Protein AF-A0A972DG39-F1 (afdb_monomer)

Solvent-accessible surface area (backbone atoms only — not comparable to full-atom values): 12984 Å² total; per-residue (Å²): 126,45,72,43,80,90,78,71,43,79,43,90,64,87,58,53,42,41,96,88,76,65,48,74,48,101,73,67,78,87,72,88,72,76,72,95,58,82,79,86,72,77,83,76,77,76,57,61,67,56,57,50,50,50,52,52,52,41,52,52,52,37,54,49,38,44,52,50,38,66,74,63,63,74,92,63,67,63,32,57,52,53,34,51,52,44,50,47,51,50,56,49,46,56,54,65,71,36,79,90,53,58,69,43,61,51,50,46,49,50,43,53,52,52,43,51,50,37,49,54,44,32,62,74,65,44,70,92,84,59,100,71,58,57,40,64,38,37,26,46,49,34,17,52,46,36,46,51,48,48,53,50,48,52,52,50,45,68,75,42,68,93,53,40,65,76,38,50,53,37,49,50,55,40,28,61,55,24,34,48,31,30,52,50,30,64,76,65,72,36,67,56,54,61,47,9,50,52,24,29,51,56,23,49,55,50,50,51,51,42,57,72,78,36,44,69,54,46,52,55,52,47,33,71,74,66,76,103

Nearest PDB structures (foldseek):
  5cwm-assembly1_A  TM=4.862E-01  e=8.876E-01  synthetic construct
  6xr2-assembly1_A  TM=4.350E-01  e=7.309E-01  synthetic construct
  8e0n-assembly1_A  TM=4.208E-01  e=1.930E+00  synthetic construct
  5lj5-assembly1_T  TM=3.270E-01  e=5.350E+00  Saccharomyces cerevisiae

Structure (mmCIF, N/CA/C/O backbone):
data_AF-A0A972DG39-F1
#
_entry.id   AF-A0A972DG39-F1
#
loop_
_atom_site.group_PDB
_atom_site.id
_atom_site.type_symbol
_atom_site.label_atom_id
_atom_site.label_alt_id
_atom_site.label_comp_id
_atom_site.label_asym_id
_atom_site.label_entity_id
_atom_site.label_seq_id
_atom_site.pdbx_PDB_ins_code
_atom_site.Cartn_x
_atom_site.Cartn_y
_atom_site.Cartn_z
_atom_site.occupancy
_atom_site.B_iso_or_equiv
_atom_site.auth_seq_id
_atom_site.auth_comp_id
_atom_site.auth_asym_id
_atom_site.auth_atom_id
_atom_site.pdbx_PDB_model_num
ATOM 1 N N . MET A 1 1 ? -39.076 11.559 28.773 1.00 60.88 1 MET A N 1
ATOM 2 C CA . MET A 1 1 ? -40.258 12.020 28.004 1.00 60.88 1 MET A CA 1
ATOM 3 C C . MET A 1 1 ? -40.881 13.162 28.784 1.00 60.88 1 MET A C 1
ATOM 5 O O . MET A 1 1 ? -41.077 12.982 29.978 1.00 60.88 1 MET A O 1
ATOM 9 N N . LEU A 1 2 ? -41.129 14.313 28.158 1.00 73.06 2 LEU A N 1
ATOM 10 C CA . LEU A 1 2 ? -41.653 15.504 28.840 1.00 73.06 2 LEU A CA 1
ATOM 11 C C . LEU A 1 2 ? -43.168 15.608 28.599 1.00 73.06 2 LEU A C 1
ATOM 13 O O . LEU A 1 2 ? -43.642 15.278 27.512 1.00 73.06 2 LEU A O 1
ATOM 17 N N . TYR A 1 3 ? -43.938 16.036 29.600 1.00 79.31 3 TYR A N 1
ATOM 18 C CA . TYR A 1 3 ? -45.386 16.243 29.486 1.00 79.31 3 TYR A CA 1
ATOM 19 C C . TYR A 1 3 ? -45.733 17.687 29.837 1.00 79.31 3 TYR A C 1
ATOM 21 O O . TYR A 1 3 ? -45.346 18.177 30.896 1.00 79.31 3 TYR A O 1
ATOM 29 N N . CYS A 1 4 ? -46.467 18.360 28.953 1.00 80.19 4 CYS A N 1
ATOM 30 C CA . CYS A 1 4 ? -46.935 19.719 29.191 1.00 80.19 4 CYS A CA 1
ATOM 31 C C . CYS A 1 4 ? -48.333 19.677 29.820 1.00 80.19 4 CYS A C 1
ATOM 33 O O . CYS A 1 4 ? -49.266 19.152 29.213 1.00 80.19 4 CYS A O 1
ATOM 35 N N . ILE A 1 5 ? -48.485 20.252 31.016 1.00 81.81 5 ILE A N 1
ATOM 36 C CA . ILE A 1 5 ? -49.759 20.268 31.755 1.00 81.81 5 ILE A CA 1
ATOM 37 C C . ILE A 1 5 ? -50.778 21.192 31.072 1.00 81.81 5 ILE A C 1
ATOM 39 O O . ILE A 1 5 ? -51.952 20.841 30.982 1.00 81.81 5 ILE A O 1
ATOM 43 N N . ASP A 1 6 ? -50.325 22.328 30.532 1.00 84.44 6 ASP A N 1
ATOM 44 C CA . ASP A 1 6 ? -51.191 23.308 29.867 1.00 84.44 6 ASP A CA 1
ATOM 45 C C . ASP A 1 6 ? -51.770 22.779 28.550 1.00 84.44 6 ASP A C 1
ATOM 47 O O . ASP A 1 6 ? -52.971 22.851 28.311 1.00 84.44 6 ASP A O 1
ATOM 51 N N . CYS A 1 7 ? -50.917 22.213 27.692 1.00 85.25 7 CYS A N 1
ATOM 52 C CA . CYS A 1 7 ? -51.335 21.704 26.385 1.00 85.25 7 CYS A CA 1
ATOM 53 C C . CYS A 1 7 ? -51.817 20.248 26.428 1.00 85.25 7 CYS A C 1
ATOM 55 O O . CYS A 1 7 ? -52.299 19.746 25.418 1.00 85.25 7 CYS A O 1
ATOM 57 N N . LYS A 1 8 ? -51.654 19.552 27.562 1.00 86.81 8 LYS A N 1
ATOM 58 C CA . LYS A 1 8 ? -51.962 18.122 27.744 1.00 86.81 8 LYS A CA 1
ATOM 59 C C . LYS A 1 8 ? -51.340 17.202 26.680 1.00 86.81 8 LYS A C 1
ATOM 61 O O . LYS A 1 8 ? -51.879 16.143 26.365 1.00 86.81 8 LYS A O 1
ATOM 66 N N . VAL A 1 9 ? -50.186 17.586 26.131 1.00 84.12 9 VAL A N 1
ATOM 67 C CA . VAL A 1 9 ? -49.453 16.800 25.126 1.00 84.12 9 VAL A CA 1
ATOM 68 C C . VAL A 1 9 ? -48.177 16.201 25.703 1.00 84.12 9 VAL A C 1
ATOM 70 O O . VAL A 1 9 ? -47.502 16.792 26.552 1.00 84.12 9 VAL A O 1
ATOM 73 N N . ARG A 1 10 ? -47.816 15.020 25.195 1.00 80.50 10 ARG A N 1
ATOM 74 C CA . ARG A 1 10 ? -46.518 14.385 25.443 1.00 80.50 10 ARG A CA 1
ATOM 75 C C . ARG A 1 10 ? -45.527 14.860 24.388 1.00 80.50 10 ARG A C 1
ATOM 77 O O . ARG A 1 10 ? -45.762 14.682 23.197 1.00 80.50 10 ARG A O 1
ATOM 84 N N . ILE A 1 11 ? -44.414 15.434 24.827 1.00 74.56 11 ILE A N 1
ATOM 85 C CA . ILE A 1 11 ? -43.352 15.943 23.963 1.00 74.56 11 ILE A CA 1
ATOM 86 C C . ILE A 1 11 ? -42.213 14.925 23.946 1.00 74.56 11 ILE A C 1
ATOM 88 O O . ILE A 1 11 ? -41.627 14.563 24.974 1.00 74.56 11 ILE A O 1
ATOM 92 N N . THR A 1 12 ? -41.895 14.445 22.747 1.00 66.06 12 THR A N 1
ATOM 93 C CA . THR A 1 12 ? -40.773 13.538 22.507 1.00 66.06 12 THR A CA 1
ATOM 94 C C . THR A 1 12 ? -39.527 14.331 22.114 1.00 66.06 12 THR A C 1
ATOM 96 O O . THR A 1 12 ? -39.330 14.623 20.938 1.00 66.06 12 THR A O 1
ATOM 99 N N . GLY A 1 13 ? -38.673 14.657 23.081 1.00 66.50 13 GLY A N 1
ATOM 100 C CA . GLY A 1 13 ? -37.415 15.380 22.868 1.00 66.50 13 GLY A CA 1
ATOM 101 C C . GLY A 1 13 ? -36.930 16.043 24.156 1.00 66.50 13 GLY A C 1
ATOM 102 O O . GLY A 1 13 ? -37.610 15.944 25.176 1.00 66.50 13 GLY A O 1
ATOM 103 N N . ASN A 1 14 ? -35.772 16.703 24.105 1.00 65.12 14 ASN A N 1
ATOM 104 C CA . ASN A 1 14 ? -35.286 17.564 25.183 1.00 65.12 14 ASN A CA 1
ATOM 105 C C . ASN A 1 14 ? -35.473 19.025 24.752 1.00 65.12 14 ASN A C 1
ATOM 107 O O . ASN A 1 14 ? -34.560 19.619 24.184 1.00 65.12 14 ASN A O 1
ATOM 111 N N . SER A 1 15 ? -36.692 19.552 24.895 1.00 66.00 15 SER A N 1
ATOM 112 C CA . SER A 1 15 ? -36.965 20.972 24.671 1.00 66.00 15 SER A CA 1
ATOM 113 C C . SER A 1 15 ? -37.306 21.636 25.998 1.00 66.00 15 SER A C 1
ATOM 115 O O . SER A 1 15 ? -38.246 21.238 26.685 1.00 66.00 15 SER A O 1
ATOM 117 N N . ASP A 1 16 ? -36.566 22.689 26.331 1.00 74.25 16 ASP A N 1
ATOM 118 C CA . ASP A 1 16 ? -36.759 23.471 27.560 1.00 74.25 16 ASP A CA 1
ATOM 119 C C . ASP A 1 16 ? -38.064 24.278 27.540 1.00 74.25 16 ASP A C 1
ATOM 121 O O . ASP A 1 16 ? -38.446 24.896 28.536 1.00 74.25 16 ASP A O 1
ATOM 125 N N . ARG A 1 17 ? -38.748 24.294 26.392 1.00 79.88 17 ARG A N 1
ATOM 126 C CA . ARG A 1 17 ? -40.022 24.968 26.162 1.00 79.88 17 ARG A CA 1
ATOM 127 C C . ARG A 1 17 ? -40.989 24.075 25.405 1.00 79.88 17 ARG A C 1
ATOM 129 O O . ARG A 1 17 ? -40.583 23.208 24.627 1.00 79.88 17 ARG A O 1
ATOM 136 N N . CYS A 1 18 ? -42.278 24.287 25.631 1.00 81.25 18 CYS A N 1
ATOM 137 C CA . CYS A 1 18 ? -43.328 23.627 24.865 1.00 81.25 18 CYS A CA 1
ATOM 138 C C . CYS A 1 18 ? -43.463 24.277 23.476 1.00 81.25 18 CYS A C 1
ATOM 140 O O . CYS A 1 18 ? -43.707 25.475 23.414 1.00 81.25 18 CYS A O 1
ATOM 142 N N . PRO A 1 19 ? -43.394 23.529 22.360 1.00 82.00 19 PRO A N 1
ATOM 143 C CA . PRO A 1 19 ? -43.513 24.106 21.017 1.00 82.00 19 PRO A CA 1
ATOM 144 C C . PRO A 1 19 ? -44.909 24.672 20.700 1.00 82.00 19 PRO A C 1
ATOM 146 O O . PRO A 1 19 ? -45.070 25.349 19.692 1.00 82.00 19 PRO A O 1
ATOM 149 N N . LEU A 1 20 ? -45.921 24.380 21.527 1.00 84.75 20 LEU A N 1
ATOM 150 C CA . LEU A 1 20 ? -47.294 24.861 21.342 1.00 84.75 20 LEU A CA 1
ATOM 151 C C . LEU A 1 20 ? -47.599 26.125 22.150 1.00 84.75 20 LEU A C 1
ATOM 153 O O . LEU A 1 20 ? -48.268 27.018 21.644 1.00 84.75 20 LEU A O 1
ATOM 157 N N . CYS A 1 21 ? -47.147 26.192 23.407 1.00 86.81 21 CYS A N 1
ATOM 158 C CA . CYS A 1 21 ? -47.472 27.302 24.314 1.00 86.81 21 CYS A CA 1
ATOM 159 C C . CYS A 1 21 ? -46.262 28.117 24.782 1.00 86.81 21 CYS A C 1
ATOM 161 O O . CYS A 1 21 ? -46.429 29.029 25.583 1.00 86.81 21 CYS A O 1
ATOM 163 N N . ASP A 1 22 ? -45.055 27.758 24.342 1.00 81.44 22 ASP A N 1
ATOM 164 C CA . ASP A 1 22 ? -43.764 28.388 24.658 1.00 81.44 22 ASP A CA 1
ATOM 165 C C . ASP A 1 22 ? -43.413 28.514 26.156 1.00 81.44 22 ASP A C 1
ATOM 167 O O . ASP A 1 22 ? -42.425 29.141 26.540 1.00 81.44 22 ASP A O 1
ATOM 171 N N . LYS A 1 23 ? -44.175 27.863 27.043 1.00 82.56 23 LYS A N 1
ATOM 172 C CA . LYS A 1 23 ? -43.876 27.841 28.478 1.00 82.56 23 LYS A CA 1
ATOM 173 C C . LYS A 1 23 ? -42.646 26.990 28.780 1.00 82.56 23 LYS A C 1
ATOM 175 O O . LYS A 1 23 ? -42.473 25.900 28.226 1.00 82.56 23 LYS A O 1
ATOM 180 N N . HIS A 1 24 ? -41.825 27.495 29.700 1.00 79.06 24 HIS A N 1
ATOM 181 C CA . HIS A 1 24 ? -40.623 26.827 30.184 1.00 79.06 24 HIS A CA 1
ATOM 182 C C . HIS A 1 24 ? -40.972 25.605 31.044 1.00 79.06 24 HIS A C 1
ATOM 184 O O . HIS A 1 24 ? -41.850 25.679 31.905 1.00 79.06 24 HIS A O 1
ATOM 190 N N . MET A 1 25 ? -40.288 24.482 30.815 1.00 69.12 25 MET A N 1
ATOM 191 C CA . MET A 1 25 ? -40.514 23.226 31.533 1.00 69.12 25 MET A CA 1
ATOM 192 C C . MET A 1 25 ? -39.295 22.871 32.408 1.00 69.12 25 MET A C 1
ATOM 194 O O . MET A 1 25 ? -38.225 22.608 31.861 1.00 69.12 25 MET A O 1
ATOM 198 N N . PRO A 1 26 ? -39.428 22.794 33.749 1.00 58.28 26 PRO A N 1
ATOM 199 C CA . PRO A 1 26 ? -38.299 22.631 34.679 1.00 58.28 26 PRO A CA 1
ATOM 200 C C . PRO A 1 26 ? -37.704 21.202 34.769 1.00 58.28 26 PRO A C 1
ATOM 202 O O . PRO A 1 26 ? -37.179 20.813 35.805 1.00 58.28 26 PRO A O 1
ATOM 205 N N . GLY A 1 27 ? -37.765 20.398 33.700 1.00 58.62 27 GLY A N 1
ATOM 206 C CA . GLY A 1 27 ? -37.384 18.972 33.714 1.00 58.62 27 GLY A CA 1
ATOM 207 C C . GLY A 1 27 ? -36.325 18.542 32.693 1.00 58.62 27 GLY A C 1
ATOM 208 O O . GLY A 1 27 ? -36.148 17.345 32.485 1.00 58.62 27 GLY A O 1
ATOM 209 N N . ALA A 1 28 ? -35.651 19.479 32.023 1.00 53.56 28 ALA A N 1
ATOM 210 C CA . ALA A 1 28 ? -34.788 19.197 30.867 1.00 53.56 28 ALA A CA 1
ATOM 211 C C . ALA A 1 28 ? -33.301 18.935 31.198 1.00 53.56 28 ALA A C 1
ATOM 213 O O . ALA A 1 28 ? -32.441 18.975 30.314 1.00 53.56 28 ALA A O 1
ATOM 214 N N . TYR A 1 29 ? -32.974 18.648 32.461 1.00 50.72 29 TYR A N 1
ATOM 215 C CA . TYR A 1 29 ? -31.619 18.266 32.849 1.00 50.72 29 TYR A CA 1
ATOM 216 C C . TYR A 1 29 ? -31.501 16.750 33.006 1.00 50.72 29 TYR A C 1
ATOM 218 O O . TYR A 1 29 ? -32.175 16.140 33.827 1.00 50.72 29 TYR A O 1
ATOM 226 N N . GLN A 1 30 ? -30.555 16.194 32.244 1.00 48.66 30 GLN A N 1
ATOM 227 C CA . GLN A 1 30 ? -30.051 14.816 32.272 1.00 48.66 30 GLN A CA 1
ATOM 228 C C . GLN A 1 30 ? -30.811 13.788 31.431 1.00 48.66 30 GLN A C 1
ATOM 230 O O . GLN A 1 30 ? -31.402 12.841 31.933 1.00 48.66 30 GLN A O 1
ATOM 235 N N . GLN A 1 31 ? -30.636 13.888 30.117 1.00 48.62 31 GLN A N 1
ATOM 236 C CA . GLN A 1 31 ? -30.361 12.719 29.280 1.00 48.62 31 GLN A CA 1
ATOM 237 C C . GLN A 1 31 ? -29.613 13.220 28.043 1.00 48.62 31 GLN A C 1
ATOM 239 O O . GLN A 1 31 ? -30.191 13.942 27.239 1.00 48.62 31 GLN A O 1
ATOM 244 N N . ASN A 1 32 ? -28.322 12.882 27.922 1.00 51.00 32 ASN A N 1
ATOM 245 C CA . ASN A 1 32 ? -27.562 13.044 26.677 1.00 51.00 32 ASN A CA 1
ATOM 246 C C . ASN A 1 32 ? -28.335 12.309 25.571 1.00 51.00 32 ASN A C 1
ATOM 248 O O . ASN A 1 32 ? -28.354 11.075 25.603 1.00 51.00 32 ASN A O 1
ATOM 252 N N . PRO A 1 33 ? -29.008 12.997 24.633 1.00 53.12 33 PRO A N 1
ATOM 253 C CA . PRO A 1 33 ? -29.771 12.300 23.621 1.00 53.12 33 PRO A CA 1
ATOM 254 C C . PRO A 1 33 ? -28.774 11.766 22.600 1.00 53.12 33 PRO A C 1
ATOM 256 O O . PRO A 1 33 ? -28.015 12.536 22.007 1.00 53.12 33 PRO A O 1
ATOM 259 N N . GLU A 1 34 ? -28.793 10.458 22.360 1.00 54.47 34 GLU A N 1
ATOM 260 C CA . GLU A 1 34 ? -28.320 9.943 21.079 1.00 54.47 34 GLU A CA 1
ATOM 261 C C . GLU A 1 34 ? -29.023 10.740 19.964 1.00 54.47 34 GLU A C 1
ATOM 263 O O . GLU A 1 34 ? -30.250 10.910 20.010 1.00 54.47 34 GLU A O 1
ATOM 268 N N . PRO A 1 35 ? -28.283 11.298 18.991 1.00 53.72 35 PRO A N 1
ATOM 269 C CA . PRO A 1 35 ? -28.887 12.089 17.933 1.00 53.72 35 PRO A CA 1
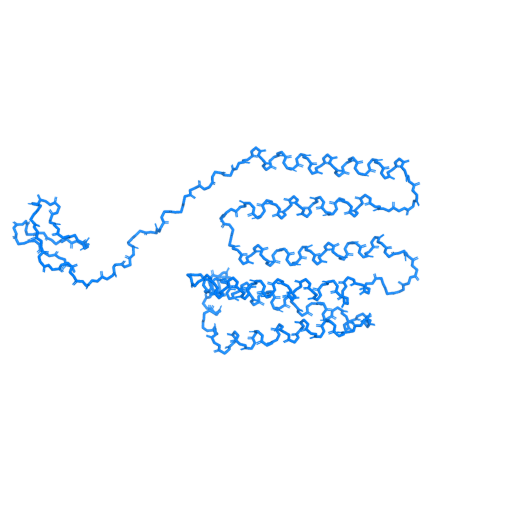ATOM 270 C C . PRO A 1 35 ? -29.888 11.226 17.154 1.00 53.72 35 PRO A C 1
ATOM 272 O O . PRO A 1 35 ? -29.533 10.220 16.546 1.00 53.72 35 PRO A O 1
ATOM 275 N N . LYS A 1 36 ? -31.163 11.641 17.163 1.00 59.69 36 LYS A N 1
ATOM 276 C CA . LYS A 1 36 ? -32.293 10.952 16.503 1.00 59.69 36 LYS A CA 1
ATOM 277 C C . LYS A 1 36 ? -32.183 10.917 14.973 1.00 59.69 36 LYS A C 1
ATOM 279 O O . LYS A 1 36 ? -32.953 10.223 14.317 1.00 59.69 36 LYS A O 1
ATOM 284 N N . TYR A 1 37 ? -31.252 11.688 14.417 1.00 52.66 37 TYR A N 1
ATOM 285 C CA . TYR A 1 37 ? -30.958 11.754 12.996 1.00 52.66 37 TYR A CA 1
ATOM 286 C C . TYR A 1 37 ? -29.473 11.482 12.766 1.00 52.66 37 TYR A C 1
ATOM 288 O O . TYR A 1 37 ? -28.645 12.005 13.519 1.00 52.66 37 TYR A O 1
ATOM 296 N N . PRO A 1 38 ? -29.120 10.700 11.729 1.00 63.97 38 PRO A N 1
ATOM 297 C CA . PRO A 1 38 ? -27.730 10.533 11.346 1.00 63.97 38 PRO A CA 1
ATOM 298 C C . PRO A 1 38 ? -27.126 11.905 11.038 1.00 63.97 38 PRO A C 1
ATOM 300 O O . PRO A 1 38 ? -27.759 12.747 10.399 1.00 63.97 38 PRO A O 1
ATOM 303 N N . GLU A 1 39 ? -25.901 12.120 11.508 1.00 65.88 39 GLU A N 1
ATOM 304 C CA . GLU A 1 39 ? -25.132 13.338 11.265 1.00 65.88 39 GLU A CA 1
ATOM 305 C C . GLU A 1 39 ? -25.150 13.680 9.764 1.00 65.88 39 GLU A C 1
ATOM 307 O O . GLU A 1 39 ? -24.876 12.825 8.914 1.00 65.88 39 GLU A O 1
ATOM 312 N N . TYR A 1 40 ? -25.520 14.918 9.412 1.00 64.38 40 TYR A N 1
ATOM 313 C CA . TYR A 1 40 ? -25.556 15.351 8.015 1.00 64.38 40 TYR A CA 1
ATOM 314 C C . TYR A 1 40 ? -24.135 15.344 7.448 1.00 64.38 40 TYR A C 1
ATOM 316 O O . TYR A 1 40 ? -23.334 16.239 7.711 1.00 64.38 40 TYR A O 1
ATOM 324 N N . ILE A 1 41 ? -23.817 14.331 6.640 1.00 64.31 41 ILE A N 1
ATOM 325 C CA . ILE A 1 41 ? -22.516 14.240 5.982 1.00 64.31 41 ILE A CA 1
ATOM 326 C C . ILE A 1 41 ? -22.584 15.044 4.676 1.00 64.31 41 ILE A C 1
ATOM 328 O O . ILE A 1 41 ? -23.196 14.555 3.711 1.00 64.31 41 ILE A O 1
ATOM 332 N N . PRO A 1 42 ? -21.934 16.222 4.581 1.00 60.50 42 PRO A N 1
ATOM 333 C CA . PRO A 1 42 ? -22.031 17.088 3.412 1.00 60.50 42 PRO A CA 1
ATOM 334 C C . PRO A 1 42 ? -21.707 16.316 2.129 1.00 60.50 42 PRO A C 1
ATOM 336 O O . PRO A 1 42 ? -20.742 15.544 2.058 1.00 60.50 42 PRO A O 1
ATOM 339 N N . LYS A 1 43 ? -22.545 16.493 1.099 1.00 58.03 43 LYS A N 1
ATOM 340 C CA . LYS A 1 43 ? -22.310 15.910 -0.227 1.00 58.03 43 LYS A CA 1
ATOM 341 C C . LYS A 1 43 ? -21.065 16.559 -0.817 1.00 58.03 43 LYS A C 1
ATOM 343 O O . LYS A 1 43 ? -21.111 17.673 -1.327 1.00 58.03 43 LYS A O 1
ATOM 348 N N . VAL A 1 44 ? -19.943 15.850 -0.759 1.00 60.66 44 VAL A N 1
ATOM 349 C CA . VAL A 1 44 ? -18.721 16.308 -1.415 1.00 60.66 44 VAL A CA 1
ATOM 350 C C . VAL A 1 44 ? -18.950 16.234 -2.916 1.00 60.66 44 VAL A C 1
ATOM 352 O O . VAL A 1 44 ? -19.152 15.154 -3.476 1.00 60.66 44 VAL A O 1
ATOM 355 N N . ARG A 1 45 ? -18.983 17.402 -3.559 1.00 58.28 45 ARG A N 1
ATOM 356 C CA . ARG A 1 45 ? -19.170 17.528 -5.001 1.00 58.28 45 ARG A CA 1
ATOM 357 C C . ARG A 1 45 ? -17.961 16.890 -5.676 1.00 58.28 45 ARG A C 1
ATOM 359 O O . ARG A 1 45 ? -16.889 17.482 -5.735 1.00 58.28 45 ARG A O 1
ATOM 366 N N . SER A 1 46 ? -18.121 15.652 -6.143 1.00 64.19 46 SER A N 1
ATOM 367 C CA . SER A 1 46 ? -17.105 14.997 -6.961 1.00 64.19 46 SER A CA 1
ATOM 368 C C . SER A 1 46 ? -16.879 15.869 -8.188 1.00 64.19 46 SER A C 1
ATOM 370 O O . SER A 1 46 ? -17.786 16.061 -9.004 1.00 64.19 46 SER A O 1
ATOM 372 N N . ASN A 1 47 ? -15.688 16.456 -8.290 1.00 75.12 47 ASN A N 1
ATOM 373 C CA . ASN A 1 47 ? -15.370 17.362 -9.376 1.00 75.12 47 ASN A CA 1
ATOM 374 C C . ASN A 1 47 ? -15.049 16.517 -10.616 1.00 75.12 47 ASN A C 1
ATOM 376 O O . ASN A 1 47 ? -13.894 16.296 -10.965 1.00 75.12 47 ASN A O 1
ATOM 380 N N . ARG A 1 48 ? -16.097 15.979 -11.260 1.00 80.31 48 ARG A N 1
ATOM 381 C CA . ARG A 1 48 ? -16.007 15.045 -12.400 1.00 80.31 48 ARG A CA 1
ATOM 382 C C . ARG A 1 48 ? -15.117 15.584 -13.522 1.00 80.31 48 ARG A C 1
ATOM 384 O O . ARG A 1 48 ? -14.493 14.799 -14.224 1.00 80.31 48 ARG A O 1
ATOM 391 N N . LYS A 1 49 ? -15.024 16.912 -13.660 1.00 84.31 49 LYS A N 1
ATOM 392 C CA . LYS A 1 49 ? -14.096 17.593 -14.575 1.00 84.31 49 LYS A CA 1
ATOM 393 C C . LYS A 1 49 ? -12.629 17.311 -14.228 1.00 84.31 49 LYS A C 1
ATOM 395 O O . LYS A 1 49 ? -11.878 16.937 -15.115 1.00 84.31 49 LYS A O 1
ATOM 400 N N . VAL A 1 50 ? -12.249 17.400 -12.951 1.00 84.75 50 VAL A N 1
ATOM 401 C CA . VAL A 1 50 ? -10.886 17.103 -12.472 1.00 84.75 50 VAL A CA 1
ATOM 402 C C . VAL A 1 50 ? -10.556 15.625 -12.665 1.00 84.75 50 VAL A C 1
ATOM 404 O O . VAL A 1 50 ? -9.502 15.305 -13.194 1.00 84.75 50 VAL A O 1
ATOM 407 N N . ALA A 1 51 ? -11.474 14.715 -12.323 1.00 85.69 51 ALA A N 1
ATOM 408 C CA . ALA A 1 51 ? -11.258 13.280 -12.534 1.00 85.69 51 ALA A CA 1
ATOM 409 C C . ALA A 1 51 ? -11.058 12.926 -14.020 1.00 85.69 51 ALA A C 1
ATOM 411 O O . ALA A 1 51 ? -10.165 12.151 -14.355 1.00 85.69 51 ALA A O 1
ATOM 412 N N . LYS A 1 52 ? -11.855 13.532 -14.913 1.00 88.88 52 LYS A N 1
ATOM 413 C CA . LYS A 1 52 ? -11.688 13.395 -16.367 1.00 88.88 52 LYS A CA 1
ATOM 414 C C . LYS A 1 52 ? -10.362 13.987 -16.850 1.00 88.88 52 LYS A C 1
ATOM 416 O O . LYS A 1 52 ? -9.678 13.338 -17.629 1.00 88.88 52 LYS A O 1
ATOM 421 N N . ALA A 1 53 ? -9.991 15.176 -16.373 1.00 89.81 53 ALA A N 1
ATOM 422 C CA . ALA A 1 53 ? -8.725 15.812 -16.726 1.00 89.81 53 ALA A CA 1
ATOM 423 C C . ALA A 1 53 ? -7.524 14.954 -16.301 1.00 89.81 53 ALA A C 1
ATOM 425 O O . ALA A 1 53 ? -6.649 14.713 -17.123 1.00 89.81 53 ALA A O 1
ATOM 426 N N . MET A 1 54 ? -7.534 14.412 -15.076 1.00 88.75 54 MET A N 1
ATOM 427 C CA . MET A 1 54 ? -6.488 13.506 -14.584 1.00 88.75 54 MET A CA 1
ATOM 428 C C . MET A 1 54 ? -6.378 12.223 -15.418 1.00 88.75 54 MET A C 1
ATOM 430 O O . MET A 1 54 ? -5.278 11.738 -15.659 1.00 88.75 54 MET A O 1
ATOM 434 N N . PHE A 1 55 ? -7.507 11.666 -15.864 1.00 91.75 55 PHE A N 1
ATOM 435 C CA . PHE A 1 55 ? -7.509 10.486 -16.732 1.00 91.75 55 PHE A CA 1
ATOM 436 C C . PHE A 1 55 ? -6.902 10.783 -18.106 1.00 91.75 55 PHE A C 1
ATOM 438 O O . PHE A 1 55 ? -6.024 10.056 -18.56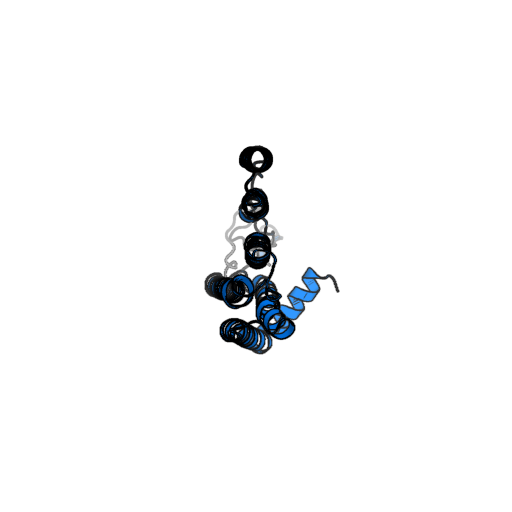1 1.00 91.75 55 PHE A O 1
ATOM 445 N N . ILE A 1 56 ? -7.326 11.881 -18.739 1.00 93.94 56 ILE A N 1
ATOM 446 C CA . ILE A 1 56 ? -6.790 12.301 -20.038 1.00 93.94 56 ILE A CA 1
ATOM 447 C C . ILE A 1 56 ? -5.291 12.595 -19.916 1.00 93.94 56 ILE A C 1
ATOM 449 O O . ILE A 1 56 ? -4.512 12.110 -20.731 1.00 93.94 56 ILE A O 1
ATOM 453 N N . SER A 1 57 ? -4.861 13.315 -18.872 1.00 94.12 57 SER A N 1
ATOM 454 C CA . SER A 1 57 ? -3.439 13.592 -18.652 1.00 94.12 57 SER A CA 1
ATOM 455 C C . SER A 1 57 ? -2.627 12.320 -18.416 1.00 94.12 57 SER A C 1
ATOM 457 O O . SER A 1 57 ? -1.518 12.217 -18.927 1.00 94.12 57 SER A O 1
ATOM 459 N N . ALA A 1 58 ? -3.167 11.337 -17.687 1.00 95.12 58 ALA A N 1
ATOM 460 C CA . ALA A 1 58 ? -2.487 10.063 -17.461 1.00 95.12 58 ALA A CA 1
ATOM 461 C C . ALA A 1 58 ? -2.255 9.307 -18.778 1.00 95.12 58 ALA A C 1
ATOM 463 O O . ALA A 1 58 ? -1.138 8.866 -19.037 1.00 95.12 58 ALA A O 1
ATOM 464 N N . ILE A 1 59 ? -3.276 9.222 -19.640 1.00 95.81 59 ILE A N 1
ATOM 465 C CA . ILE A 1 59 ? -3.152 8.590 -20.962 1.00 95.81 59 ILE A CA 1
ATOM 466 C C . ILE A 1 59 ? -2.111 9.315 -21.815 1.00 95.81 59 ILE A C 1
ATOM 468 O O . ILE A 1 59 ? -1.243 8.667 -22.392 1.00 95.81 59 ILE A O 1
ATOM 472 N N . LEU A 1 60 ? -2.166 10.648 -21.875 1.00 96.44 60 LEU A N 1
ATOM 473 C CA . LEU A 1 60 ? -1.223 11.437 -22.671 1.00 96.44 60 LEU A CA 1
ATOM 474 C C . LEU A 1 60 ? 0.224 11.232 -22.210 1.00 96.44 60 LEU A C 1
ATOM 476 O O . LEU A 1 60 ? 1.099 11.033 -23.047 1.00 96.44 60 LEU A O 1
ATOM 480 N N . LEU A 1 61 ? 0.474 11.225 -20.897 1.00 96.62 61 LEU A N 1
ATOM 481 C CA . LEU A 1 61 ? 1.806 10.986 -20.335 1.00 96.62 61 LEU A CA 1
ATOM 482 C C . LEU A 1 61 ? 2.323 9.576 -20.645 1.00 96.62 61 LEU A C 1
ATOM 484 O O . LEU A 1 61 ? 3.488 9.423 -21.008 1.00 96.62 61 LEU A O 1
ATOM 488 N N . ILE A 1 62 ? 1.466 8.557 -20.541 1.00 96.00 62 ILE A N 1
ATOM 489 C CA . ILE A 1 62 ? 1.821 7.171 -20.876 1.00 96.00 62 ILE A CA 1
ATOM 490 C C . ILE A 1 62 ? 2.171 7.067 -22.363 1.00 96.00 62 ILE A C 1
ATOM 492 O O . ILE A 1 62 ? 3.261 6.604 -22.695 1.00 96.00 62 ILE A O 1
ATOM 496 N N . MET A 1 63 ? 1.304 7.570 -23.246 1.00 95.75 63 MET A N 1
ATOM 497 C CA . MET A 1 63 ? 1.522 7.554 -24.696 1.00 95.75 63 MET A CA 1
ATOM 498 C C . MET A 1 63 ? 2.794 8.305 -25.093 1.00 95.75 63 MET A C 1
ATOM 500 O O . MET A 1 63 ? 3.583 7.799 -25.888 1.00 95.75 63 MET A O 1
ATOM 504 N N . LEU A 1 64 ? 3.029 9.480 -24.502 1.00 96.12 64 LEU A N 1
ATOM 505 C CA . LEU A 1 64 ? 4.236 10.265 -24.736 1.00 96.12 64 LEU A CA 1
ATOM 506 C C . LEU A 1 64 ? 5.489 9.507 -24.287 1.00 96.12 64 LEU A C 1
ATOM 508 O O . LEU A 1 64 ? 6.447 9.409 -25.047 1.00 96.12 64 LEU A O 1
ATOM 512 N N . SER A 1 65 ? 5.477 8.931 -23.081 1.00 95.12 65 SER A N 1
ATOM 513 C CA . SER A 1 65 ? 6.622 8.171 -22.565 1.00 95.12 65 SER A CA 1
ATOM 514 C C . SER A 1 65 ? 6.924 6.929 -23.408 1.00 95.12 65 SER A C 1
ATOM 516 O O . SER A 1 65 ? 8.086 6.641 -23.687 1.00 95.12 65 SER A O 1
ATOM 518 N N . ALA A 1 66 ? 5.887 6.223 -23.871 1.00 93.50 66 ALA A N 1
ATOM 519 C CA . ALA A 1 66 ? 6.022 5.078 -24.760 1.00 93.50 66 ALA A CA 1
ATOM 520 C C . ALA A 1 66 ? 6.589 5.494 -26.125 1.00 93.50 66 ALA A C 1
ATOM 522 O O . ALA A 1 66 ? 7.504 4.841 -26.622 1.00 93.50 66 ALA A O 1
ATOM 523 N N . GLY A 1 67 ? 6.105 6.608 -26.685 1.00 94.00 67 GLY A N 1
ATOM 524 C CA . GLY A 1 67 ? 6.624 7.183 -27.925 1.00 94.00 67 GLY A CA 1
ATOM 525 C C . GLY A 1 67 ? 8.097 7.574 -27.817 1.00 94.00 67 GLY A C 1
ATOM 526 O O . GLY A 1 67 ? 8.889 7.188 -28.671 1.00 94.00 67 GLY A O 1
ATOM 527 N N . ILE A 1 68 ? 8.493 8.260 -26.738 1.00 94.12 68 ILE A N 1
ATOM 528 C CA . ILE A 1 68 ? 9.899 8.617 -26.490 1.00 94.12 68 ILE A CA 1
ATOM 529 C C . ILE A 1 68 ? 10.756 7.356 -26.393 1.00 94.12 68 ILE A C 1
ATOM 531 O O . ILE A 1 68 ? 11.769 7.266 -27.073 1.00 94.12 68 ILE A O 1
ATOM 535 N N . ASN A 1 69 ? 10.335 6.353 -25.620 1.00 93.81 69 ASN A N 1
ATOM 536 C CA . ASN A 1 69 ? 11.105 5.118 -25.462 1.00 93.81 69 ASN A CA 1
ATOM 537 C C . ASN A 1 69 ? 11.239 4.325 -26.770 1.00 93.81 69 ASN A C 1
ATOM 539 O O . ASN A 1 69 ? 12.257 3.672 -26.981 1.00 93.81 69 ASN A O 1
ATOM 543 N N . ALA A 1 70 ? 10.230 4.382 -27.643 1.00 91.75 70 ALA A N 1
ATOM 544 C CA . ALA A 1 70 ? 10.299 3.793 -28.976 1.00 91.75 70 ALA A CA 1
ATOM 545 C C . ALA A 1 70 ? 11.279 4.550 -29.891 1.00 91.75 70 ALA A C 1
ATOM 547 O O . ALA A 1 70 ? 12.024 3.920 -30.634 1.00 91.75 70 ALA A O 1
ATOM 548 N N . LEU A 1 71 ? 11.316 5.885 -29.810 1.00 92.69 71 LEU A N 1
ATOM 549 C CA . LEU A 1 71 ? 12.240 6.722 -30.585 1.00 92.69 71 LEU A CA 1
ATOM 550 C C . LEU A 1 71 ? 13.690 6.623 -30.088 1.00 92.69 71 LEU A C 1
ATOM 552 O O . LEU A 1 71 ? 14.617 6.615 -30.890 1.00 92.69 71 LEU A O 1
ATOM 556 N N . THR A 1 72 ? 13.901 6.533 -28.774 1.00 91.19 72 THR A N 1
ATOM 557 C CA . THR A 1 72 ? 15.226 6.447 -28.135 1.00 91.19 72 THR A CA 1
ATOM 558 C C . THR A 1 72 ? 15.571 5.011 -27.741 1.00 91.19 72 THR A C 1
ATOM 560 O O . THR A 1 72 ? 16.133 4.768 -26.665 1.00 91.19 72 THR A O 1
ATOM 563 N N . TRP A 1 73 ? 15.169 4.042 -28.567 1.00 88.75 73 TRP A N 1
ATOM 564 C CA . TRP A 1 73 ? 15.278 2.631 -28.223 1.00 88.75 73 TRP A CA 1
ATOM 565 C C . TRP A 1 73 ? 16.731 2.228 -27.945 1.00 88.75 73 TRP A C 1
ATOM 567 O O . TRP A 1 73 ? 17.595 2.279 -28.816 1.00 88.75 73 TRP A O 1
ATOM 577 N N . SER A 1 74 ? 16.983 1.798 -26.710 1.00 80.81 74 SER A N 1
ATOM 578 C CA . SER A 1 74 ? 18.301 1.384 -26.206 1.00 80.81 74 SER A CA 1
ATOM 579 C C . SER A 1 74 ? 18.272 -0.018 -25.579 1.00 80.81 74 SER A C 1
ATOM 581 O O . SER A 1 74 ? 19.190 -0.407 -24.862 1.00 80.81 74 SER A O 1
ATOM 583 N N . GLY A 1 75 ? 17.195 -0.781 -25.819 1.00 81.19 75 GLY A N 1
ATOM 584 C CA . GLY A 1 75 ? 16.957 -2.093 -25.204 1.00 81.19 75 GLY A CA 1
ATOM 585 C C . GLY A 1 75 ? 16.436 -2.042 -23.760 1.00 81.19 75 GLY A C 1
ATOM 586 O O . GLY A 1 75 ? 16.270 -3.087 -23.137 1.00 81.19 75 GLY A O 1
ATOM 587 N N . SER A 1 76 ? 16.161 -0.848 -23.224 1.00 83.12 76 SER A N 1
ATOM 588 C CA . SER A 1 76 ? 15.542 -0.642 -21.909 1.00 83.12 76 SER A CA 1
ATOM 589 C C . SER A 1 76 ? 14.067 -0.246 -22.044 1.00 83.12 76 SER A C 1
ATOM 591 O O . SER A 1 76 ? 13.704 0.554 -22.907 1.00 83.12 76 SER A O 1
ATOM 593 N N . LEU A 1 77 ? 13.209 -0.783 -21.173 1.00 86.38 77 LEU A N 1
ATOM 594 C CA . LEU A 1 77 ? 11.766 -0.503 -21.121 1.00 86.38 77 LEU A CA 1
ATOM 595 C C . LEU A 1 77 ? 11.421 0.523 -20.028 1.00 86.38 77 LEU A C 1
ATOM 597 O O . LEU A 1 77 ? 10.503 0.329 -19.229 1.00 86.38 77 LEU A O 1
ATOM 601 N N . TRP A 1 78 ? 12.154 1.636 -19.973 1.00 87.81 78 TRP A N 1
ATOM 602 C CA . TRP A 1 78 ? 11.965 2.648 -18.926 1.00 87.81 78 TRP A CA 1
ATOM 603 C C . TRP A 1 78 ? 10.591 3.344 -18.990 1.00 87.81 78 TRP A C 1
ATOM 605 O O . TRP A 1 78 ? 10.053 3.756 -17.960 1.00 87.81 78 TRP A O 1
ATOM 615 N N . SER A 1 79 ? 9.953 3.398 -20.165 1.00 92.31 79 SER A N 1
ATOM 616 C CA . SER A 1 79 ? 8.571 3.891 -20.286 1.00 92.31 79 SER A CA 1
ATOM 617 C C . SER A 1 79 ? 7.559 3.070 -19.490 1.00 92.31 79 SER A C 1
ATOM 619 O O . SER A 1 79 ? 6.574 3.631 -19.012 1.00 92.31 79 SER A O 1
ATOM 621 N N . VAL A 1 80 ? 7.783 1.764 -19.307 1.00 89.44 80 VAL A N 1
ATOM 622 C CA . VAL A 1 80 ? 6.870 0.895 -18.546 1.00 89.44 80 VAL A CA 1
ATOM 623 C C . VAL A 1 80 ? 6.908 1.254 -17.067 1.00 89.44 80 VAL A C 1
ATOM 625 O O . VAL A 1 80 ? 5.864 1.403 -16.432 1.00 89.44 80 VAL A O 1
ATOM 628 N N . ILE A 1 81 ? 8.115 1.478 -16.547 1.00 90.19 81 ILE A N 1
ATOM 629 C CA . ILE A 1 81 ? 8.345 1.997 -15.201 1.00 90.19 81 ILE A CA 1
ATOM 630 C C . ILE A 1 81 ? 7.586 3.311 -15.022 1.00 90.19 81 ILE A C 1
ATOM 632 O O . ILE A 1 81 ? 6.729 3.409 -14.147 1.00 90.19 81 ILE A O 1
ATOM 636 N N . PHE A 1 82 ? 7.840 4.300 -15.882 1.00 93.62 82 PHE A N 1
ATOM 637 C CA . PHE A 1 82 ? 7.190 5.607 -15.794 1.00 93.62 82 PHE A CA 1
ATOM 638 C C . PHE A 1 82 ? 5.659 5.493 -15.850 1.00 93.62 82 PHE A C 1
ATOM 640 O O . PHE A 1 82 ? 4.951 6.079 -15.028 1.00 93.62 82 PHE A O 1
ATOM 647 N N . SER A 1 83 ? 5.147 4.665 -16.761 1.00 93.44 83 SER A N 1
ATOM 648 C CA . SER A 1 83 ? 3.714 4.405 -16.908 1.00 93.44 83 SER A CA 1
ATOM 649 C C . SER A 1 83 ? 3.097 3.817 -15.637 1.00 93.44 83 SER A C 1
ATOM 651 O O . SER A 1 83 ? 1.997 4.216 -15.254 1.00 93.44 83 SER A O 1
ATOM 653 N N . ALA A 1 84 ? 3.806 2.932 -14.931 1.00 93.25 84 ALA A N 1
ATOM 654 C CA . ALA A 1 84 ? 3.345 2.379 -13.660 1.00 93.25 84 ALA A CA 1
ATOM 655 C C . ALA A 1 84 ? 3.209 3.456 -12.565 1.00 93.25 84 ALA A C 1
ATOM 657 O O . ALA A 1 84 ? 2.214 3.457 -11.837 1.00 93.25 84 ALA A O 1
ATOM 658 N N . TYR A 1 85 ? 4.137 4.419 -12.483 1.00 94.12 85 TYR A N 1
ATOM 659 C CA . TYR A 1 85 ? 4.011 5.564 -11.563 1.00 94.12 85 TYR A CA 1
ATOM 660 C C . TYR A 1 85 ? 2.826 6.456 -11.922 1.00 94.12 85 TYR A C 1
ATOM 662 O O . TYR A 1 85 ? 2.070 6.858 -11.036 1.00 94.12 85 TYR A O 1
ATOM 670 N N . VAL A 1 86 ? 2.631 6.746 -13.210 1.00 95.06 86 VAL A N 1
ATOM 671 C CA . VAL A 1 86 ? 1.492 7.550 -13.675 1.00 95.06 86 VAL A CA 1
ATOM 672 C C . VAL A 1 86 ? 0.169 6.867 -13.322 1.00 95.06 86 VAL A C 1
ATOM 674 O O . VAL A 1 86 ? -0.724 7.512 -12.769 1.00 95.06 86 VAL A O 1
ATOM 677 N N . LEU A 1 87 ? 0.051 5.557 -13.563 1.00 92.81 87 LEU A N 1
ATOM 678 C CA . LEU A 1 87 ? -1.128 4.774 -13.184 1.00 92.81 87 LEU A CA 1
ATOM 679 C C . LEU A 1 87 ? -1.342 4.750 -11.668 1.00 92.81 87 LEU A C 1
ATOM 681 O O . LEU A 1 87 ? -2.474 4.925 -11.217 1.00 92.81 87 LEU A O 1
ATOM 685 N N . TYR A 1 88 ? -0.275 4.589 -10.880 1.00 93.31 88 TYR A N 1
ATOM 686 C CA . TYR A 1 88 ? -0.343 4.653 -9.421 1.00 93.31 88 TYR A CA 1
ATOM 687 C C . TYR A 1 88 ? -0.895 6.003 -8.946 1.00 93.31 88 TYR A C 1
ATOM 689 O O . TYR A 1 88 ? -1.871 6.033 -8.196 1.00 93.31 88 TYR A O 1
ATOM 697 N N . ILE A 1 89 ? -0.326 7.118 -9.419 1.00 92.06 89 ILE A N 1
ATOM 698 C CA . ILE A 1 89 ? -0.760 8.473 -9.047 1.00 92.06 89 ILE A CA 1
ATOM 699 C C . ILE A 1 89 ? -2.212 8.706 -9.462 1.00 92.06 89 ILE A C 1
ATOM 701 O O . ILE A 1 89 ? -2.986 9.278 -8.696 1.00 92.06 89 ILE A O 1
ATOM 705 N N . TRP A 1 90 ? -2.607 8.249 -10.648 1.00 91.56 90 TRP A N 1
ATOM 706 C CA . TRP A 1 90 ? -3.974 8.403 -11.127 1.00 91.56 90 TRP A CA 1
ATOM 707 C C . TRP A 1 90 ? -4.977 7.610 -10.274 1.00 91.56 90 TRP A C 1
ATOM 709 O O . TRP A 1 90 ? -5.933 8.190 -9.751 1.00 91.56 90 TRP A O 1
ATOM 719 N N . LEU A 1 91 ? -4.745 6.308 -10.073 1.00 88.25 91 LEU A N 1
ATOM 720 C CA . LEU A 1 91 ? -5.634 5.437 -9.299 1.00 88.25 91 LEU A CA 1
ATOM 721 C C . LEU A 1 91 ? -5.701 5.867 -7.830 1.00 88.25 91 LEU A C 1
ATOM 723 O O . LEU A 1 91 ? -6.792 6.075 -7.289 1.00 88.25 91 LEU A O 1
ATOM 727 N N . MET A 1 92 ? -4.546 6.053 -7.188 1.00 88.75 92 MET A N 1
ATOM 728 C CA . MET A 1 92 ? -4.497 6.440 -5.779 1.00 88.75 92 MET A CA 1
ATOM 729 C C . MET A 1 92 ? -4.904 7.883 -5.552 1.00 88.75 92 MET A C 1
ATOM 731 O O . MET A 1 92 ? -5.567 8.163 -4.558 1.00 88.75 92 MET A O 1
ATOM 735 N N . GLY A 1 93 ? -4.620 8.792 -6.484 1.00 84.88 93 GLY A N 1
ATOM 736 C CA . GLY A 1 93 ? -5.132 10.158 -6.442 1.00 84.88 93 GLY A CA 1
ATOM 737 C C . GLY A 1 93 ? -6.659 10.169 -6.381 1.00 84.88 93 GLY A C 1
ATOM 738 O O . GLY A 1 93 ? -7.239 10.775 -5.479 1.00 84.88 93 GLY A O 1
ATOM 739 N N . LEU A 1 94 ? -7.330 9.419 -7.262 1.00 83.75 94 LEU A N 1
ATOM 740 C CA . LEU A 1 94 ? -8.794 9.313 -7.257 1.00 83.75 94 LEU A CA 1
ATOM 741 C C . LEU A 1 94 ? -9.344 8.771 -5.930 1.00 83.75 94 LEU A C 1
ATOM 743 O O . LEU A 1 94 ? -10.338 9.293 -5.416 1.00 83.75 94 LEU A O 1
ATOM 747 N N . VAL A 1 95 ? -8.701 7.752 -5.358 1.00 81.75 95 VAL A N 1
ATOM 748 C CA . VAL A 1 95 ? -9.100 7.157 -4.073 1.00 81.75 95 VAL A CA 1
ATOM 749 C C . VAL A 1 95 ? -8.852 8.122 -2.908 1.00 81.75 95 VAL A C 1
ATOM 751 O O . VAL A 1 95 ? -9.719 8.290 -2.045 1.00 81.75 95 VAL A O 1
ATOM 754 N N . THR A 1 96 ? -7.710 8.810 -2.892 1.00 82.06 96 THR A N 1
ATOM 755 C CA . THR A 1 96 ? -7.307 9.743 -1.832 1.00 82.06 96 THR A CA 1
ATOM 756 C C . THR A 1 96 ? -8.187 10.982 -1.800 1.00 82.06 96 THR A C 1
ATOM 758 O O . THR A 1 96 ? -8.682 11.341 -0.727 1.00 82.06 96 THR A O 1
ATOM 761 N N . PHE A 1 97 ? -8.473 11.584 -2.958 1.00 77.81 97 PHE A N 1
ATOM 762 C CA . PHE A 1 97 ? -9.350 12.754 -3.052 1.00 77.81 97 PHE A CA 1
ATOM 763 C C . PHE A 1 97 ? -10.823 12.423 -2.796 1.00 77.81 97 PHE A C 1
ATOM 765 O O . PHE A 1 97 ? -11.615 13.309 -2.466 1.00 77.81 97 PHE A O 1
ATOM 772 N N . LYS A 1 98 ? -11.221 11.147 -2.880 1.00 76.06 98 LYS A N 1
ATOM 773 C CA . LYS A 1 98 ? -12.572 10.727 -2.509 1.00 76.06 98 LYS A CA 1
ATOM 774 C C . LYS A 1 98 ? -12.723 10.768 -0.986 1.00 76.06 98 LYS A C 1
ATOM 776 O O . LYS A 1 98 ? -12.311 9.874 -0.250 1.00 76.06 98 LYS A O 1
ATOM 781 N N . THR A 1 99 ? -13.354 11.825 -0.495 1.00 66.38 99 THR A N 1
ATOM 782 C CA . THR A 1 99 ? -13.635 12.070 0.933 1.00 66.38 99 THR A CA 1
ATOM 783 C C . THR A 1 99 ? -14.517 11.003 1.582 1.00 66.38 99 THR A C 1
ATOM 785 O O . THR A 1 99 ? -14.395 10.758 2.775 1.00 66.38 99 THR A O 1
ATOM 788 N N . ARG A 1 100 ? -15.383 10.342 0.802 1.00 69.75 100 ARG A N 1
ATOM 789 C CA . ARG A 1 100 ? -16.303 9.289 1.275 1.00 69.75 100 ARG A CA 1
ATOM 790 C C . ARG A 1 100 ? -15.620 7.948 1.567 1.00 69.75 100 ARG A C 1
ATOM 792 O O . ARG A 1 100 ? -16.269 7.041 2.069 1.00 69.75 100 ARG A O 1
ATOM 799 N N . VAL A 1 101 ? -14.348 7.798 1.209 1.00 76.00 101 VAL A N 1
ATOM 800 C CA . VAL A 1 101 ? -13.595 6.561 1.426 1.00 76.00 101 VAL A CA 1
ATOM 801 C C . VAL A 1 101 ? -12.929 6.621 2.799 1.00 76.00 101 VAL A C 1
ATOM 803 O O . VAL A 1 101 ? -12.255 7.602 3.119 1.00 76.00 101 VAL A O 1
ATOM 806 N N . HIS A 1 102 ? -13.108 5.572 3.604 1.00 83.69 102 HIS A N 1
ATOM 807 C CA . HIS A 1 102 ? -12.510 5.477 4.936 1.00 83.69 102 HIS A CA 1
ATOM 808 C C . HIS A 1 102 ? -10.984 5.621 4.876 1.00 83.69 102 HIS A C 1
ATOM 810 O O . HIS A 1 102 ? -10.324 5.106 3.981 1.00 83.69 102 HIS A O 1
ATOM 816 N N . LEU A 1 103 ? -10.389 6.289 5.861 1.00 85.69 103 LEU A N 1
ATOM 817 C CA . LEU A 1 103 ? -8.937 6.490 5.881 1.00 85.69 103 LEU A CA 1
ATOM 818 C C . LEU A 1 103 ? -8.163 5.160 5.942 1.00 85.69 103 LEU A C 1
ATOM 820 O O . LEU A 1 103 ? -7.134 5.026 5.290 1.00 85.69 103 LEU A O 1
ATOM 824 N N . GLY A 1 104 ? -8.689 4.158 6.657 1.00 87.06 104 GLY A N 1
ATOM 825 C CA . GLY A 1 104 ? -8.056 2.840 6.765 1.00 87.06 104 GLY A CA 1
ATOM 826 C C . GLY A 1 104 ? -7.931 2.110 5.423 1.00 87.06 104 GLY A C 1
ATOM 827 O O . GLY A 1 104 ? -6.853 1.619 5.106 1.00 87.06 104 GLY A O 1
ATOM 828 N N . ILE A 1 105 ? -8.976 2.120 4.583 1.00 88.94 105 ILE A N 1
ATOM 829 C CA . ILE A 1 105 ? -8.894 1.487 3.254 1.00 88.94 105 ILE A CA 1
ATOM 830 C C . ILE A 1 105 ? -7.932 2.243 2.326 1.00 88.94 105 ILE A C 1
ATOM 832 O O . ILE A 1 105 ? -7.266 1.618 1.508 1.00 88.94 105 ILE A O 1
ATOM 836 N N . LYS A 1 106 ? -7.791 3.571 2.489 1.00 91.25 106 LYS A N 1
ATOM 837 C CA . LYS A 1 106 ? -6.780 4.350 1.754 1.00 91.25 106 LYS A CA 1
ATOM 838 C C . LYS A 1 106 ? -5.370 3.889 2.109 1.00 91.25 106 LYS A C 1
ATOM 840 O O . LYS A 1 106 ? -4.581 3.669 1.200 1.00 91.25 106 LYS A O 1
ATOM 845 N N . LEU A 1 107 ? -5.070 3.720 3.398 1.00 92.12 107 LEU A N 1
ATOM 846 C CA . LEU A 1 107 ? -3.747 3.283 3.859 1.00 92.12 107 LEU A CA 1
ATOM 847 C C . LEU A 1 107 ? -3.410 1.876 3.370 1.00 92.12 107 LEU A C 1
ATOM 849 O O . LEU A 1 107 ? -2.337 1.677 2.814 1.00 92.12 107 LEU A O 1
ATOM 853 N N . VAL A 1 108 ? -4.343 0.929 3.517 1.00 93.31 108 VAL A N 1
ATOM 854 C CA . VAL A 1 108 ? -4.169 -0.443 3.012 1.00 93.31 108 VAL A CA 1
ATOM 855 C C . VAL A 1 108 ? -3.947 -0.433 1.499 1.00 93.31 108 VAL A C 1
ATOM 857 O O . VAL A 1 108 ? -3.021 -1.074 1.013 1.00 93.31 108 VAL A O 1
ATOM 860 N N . GLY A 1 109 ? -4.738 0.355 0.763 1.00 92.81 109 GLY A N 1
ATOM 861 C CA . GLY A 1 109 ? -4.560 0.534 -0.674 1.00 92.81 109 GLY A CA 1
ATOM 862 C C . GLY A 1 109 ? -3.168 1.058 -1.032 1.00 92.81 109 GLY A C 1
ATOM 863 O O . GLY A 1 109 ? -2.503 0.465 -1.875 1.00 92.81 109 GLY A O 1
ATOM 864 N N . HIS A 1 110 ? -2.693 2.118 -0.369 1.00 94.38 110 HIS A N 1
ATOM 865 C CA . HIS A 1 110 ? -1.364 2.680 -0.641 1.00 94.38 110 HIS A CA 1
ATOM 866 C C . HIS A 1 110 ? -0.246 1.694 -0.302 1.00 94.38 110 HIS A C 1
ATOM 868 O O . HIS A 1 110 ? 0.670 1.554 -1.105 1.00 94.38 110 HIS A O 1
ATOM 874 N N . ALA A 1 111 ? -0.333 0.979 0.824 1.00 94.88 111 ALA A N 1
ATOM 875 C CA . ALA A 1 111 ? 0.655 -0.034 1.189 1.00 94.88 111 ALA A CA 1
ATOM 876 C C . ALA A 1 111 ? 0.789 -1.097 0.091 1.00 94.88 111 ALA A C 1
ATOM 878 O O . ALA A 1 111 ? 1.880 -1.309 -0.429 1.00 94.88 111 ALA A O 1
ATOM 879 N N . ILE A 1 112 ? -0.334 -1.684 -0.337 1.00 94.19 112 ILE A N 1
ATOM 880 C CA . ILE A 1 112 ? -0.349 -2.713 -1.383 1.00 94.19 112 ILE A CA 1
ATOM 881 C C . ILE A 1 112 ? 0.157 -2.146 -2.713 1.00 94.19 112 ILE A C 1
ATOM 883 O O . ILE A 1 112 ? 1.004 -2.755 -3.363 1.00 94.19 112 ILE A O 1
ATOM 887 N N . SER A 1 113 ? -0.332 -0.982 -3.142 1.00 93.56 113 SER A N 1
ATOM 888 C CA . SER A 1 113 ? 0.034 -0.448 -4.455 1.00 93.56 113 SER A CA 1
ATOM 889 C C . SER A 1 113 ? 1.473 0.050 -4.533 1.00 93.56 113 SER A C 1
ATOM 891 O O . SER A 1 113 ? 2.093 -0.122 -5.579 1.00 93.56 113 SER A O 1
ATOM 893 N N . VAL A 1 114 ? 2.037 0.600 -3.452 1.00 94.19 114 VAL A N 1
ATOM 894 C CA . VAL A 1 114 ? 3.472 0.928 -3.399 1.00 94.19 114 VAL A CA 1
ATOM 895 C C . VAL A 1 114 ? 4.310 -0.350 -3.459 1.00 94.19 114 VAL A C 1
ATOM 897 O O . VAL A 1 114 ? 5.278 -0.396 -4.214 1.00 94.19 114 VAL A O 1
ATOM 900 N N . SER A 1 115 ? 3.920 -1.413 -2.746 1.00 92.38 115 SER A N 1
ATOM 901 C CA . SER A 1 115 ? 4.601 -2.712 -2.832 1.00 92.38 115 SER A CA 1
ATOM 902 C C . SER A 1 115 ? 4.557 -3.302 -4.248 1.00 92.38 115 SER A C 1
ATOM 904 O O . SER A 1 115 ? 5.582 -3.754 -4.751 1.00 92.38 115 SER A O 1
ATOM 906 N N . VAL A 1 116 ? 3.410 -3.243 -4.934 1.00 91.19 116 VAL A N 1
ATOM 907 C CA . VAL A 1 116 ? 3.286 -3.682 -6.339 1.00 91.19 116 VAL A CA 1
ATOM 908 C C . VAL A 1 116 ? 4.170 -2.843 -7.265 1.00 91.19 116 VAL A C 1
ATOM 910 O O . VAL A 1 116 ? 4.854 -3.392 -8.125 1.00 91.19 116 VAL A O 1
ATOM 913 N N . LEU A 1 117 ? 4.211 -1.524 -7.071 1.00 92.00 117 LEU A N 1
ATOM 914 C CA . LEU A 1 117 ? 5.062 -0.629 -7.856 1.00 92.00 117 LEU A CA 1
ATOM 915 C C . LEU A 1 117 ? 6.551 -0.964 -7.689 1.00 92.00 117 LEU A C 1
ATOM 917 O O . LEU A 1 117 ? 7.291 -0.974 -8.672 1.00 92.00 117 LEU A O 1
ATOM 921 N N . MET A 1 118 ? 6.982 -1.299 -6.469 1.00 90.12 118 MET A N 1
ATOM 922 C CA . MET A 1 118 ? 8.349 -1.759 -6.208 1.00 90.12 118 MET A CA 1
ATOM 923 C C . MET A 1 118 ? 8.668 -3.077 -6.924 1.00 90.12 118 MET A C 1
ATOM 925 O O . MET A 1 118 ? 9.769 -3.209 -7.456 1.00 90.12 118 MET A O 1
ATOM 929 N N . LEU A 1 119 ? 7.724 -4.025 -7.000 1.00 88.06 119 LEU A N 1
ATOM 930 C CA . LEU A 1 119 ? 7.914 -5.260 -7.775 1.00 88.06 119 LEU A CA 1
ATOM 931 C C . LEU A 1 119 ? 8.069 -4.982 -9.265 1.00 88.06 119 LEU A C 1
ATOM 933 O O . LEU A 1 119 ? 8.975 -5.524 -9.889 1.00 88.06 119 LEU A O 1
ATOM 937 N N . ILE A 1 120 ? 7.211 -4.125 -9.826 1.00 87.56 120 ILE A N 1
ATOM 938 C CA . ILE A 1 120 ? 7.287 -3.729 -11.237 1.00 87.56 120 ILE A CA 1
ATOM 939 C C . ILE A 1 120 ? 8.664 -3.120 -11.515 1.00 87.56 120 ILE A C 1
ATOM 941 O O . ILE A 1 120 ? 9.367 -3.573 -12.413 1.00 87.56 120 ILE A O 1
ATOM 945 N N . MET A 1 121 ? 9.092 -2.157 -10.694 1.00 86.25 121 MET A N 1
ATOM 946 C CA . MET A 1 121 ? 10.421 -1.553 -10.800 1.00 86.25 121 MET A CA 1
ATOM 947 C C . MET A 1 121 ? 11.527 -2.598 -10.796 1.00 86.25 121 MET A C 1
ATOM 949 O O . MET A 1 121 ? 12.403 -2.605 -11.652 1.00 86.25 121 MET A O 1
ATOM 953 N N . ASN A 1 122 ? 11.462 -3.507 -9.839 1.00 85.56 122 ASN A N 1
ATOM 954 C CA . ASN A 1 122 ? 12.444 -4.549 -9.676 1.00 85.56 122 ASN A CA 1
ATOM 955 C C . ASN A 1 122 ? 12.510 -5.501 -10.890 1.00 85.56 122 ASN A C 1
ATOM 957 O O . ASN A 1 122 ? 13.606 -5.826 -11.326 1.00 85.56 122 ASN A O 1
ATOM 961 N N . VAL A 1 123 ? 11.378 -5.877 -11.495 1.00 82.81 123 VAL A N 1
ATOM 962 C CA . VAL A 1 123 ? 11.347 -6.720 -12.708 1.00 82.81 123 VAL A CA 1
ATOM 963 C C . VAL A 1 123 ? 11.963 -6.015 -13.921 1.00 82.81 123 VAL A C 1
ATOM 965 O O . VAL A 1 123 ? 12.685 -6.647 -14.683 1.00 82.81 123 VAL A O 1
ATOM 968 N N . PHE A 1 124 ? 11.701 -4.718 -14.108 1.00 80.38 124 PHE A N 1
ATOM 969 C CA . PHE A 1 124 ? 12.180 -3.983 -15.288 1.00 80.38 124 PHE A CA 1
ATOM 970 C C . PHE A 1 124 ? 13.601 -3.415 -15.140 1.00 80.38 124 PHE A C 1
ATOM 972 O O . PHE A 1 124 ? 14.252 -3.148 -16.148 1.00 80.38 124 PHE A O 1
ATOM 979 N N . ILE A 1 125 ? 14.091 -3.223 -13.910 1.00 79.62 125 ILE A N 1
ATOM 980 C CA . ILE A 1 125 ? 15.463 -2.763 -13.631 1.00 79.62 125 ILE A CA 1
ATOM 981 C C . ILE A 1 125 ? 16.444 -3.942 -13.587 1.00 79.62 125 ILE A C 1
ATOM 983 O O . ILE A 1 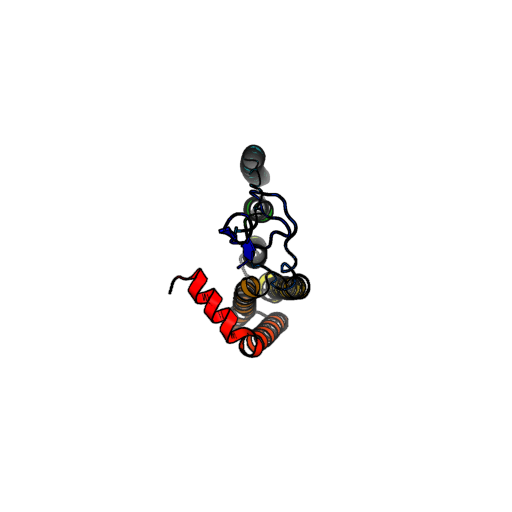125 ? 17.580 -3.809 -14.049 1.00 79.62 125 ILE A O 1
ATOM 987 N N . SER A 1 126 ? 16.030 -5.092 -13.047 1.00 69.38 126 SER A N 1
ATOM 988 C CA . SER A 1 126 ? 16.869 -6.291 -13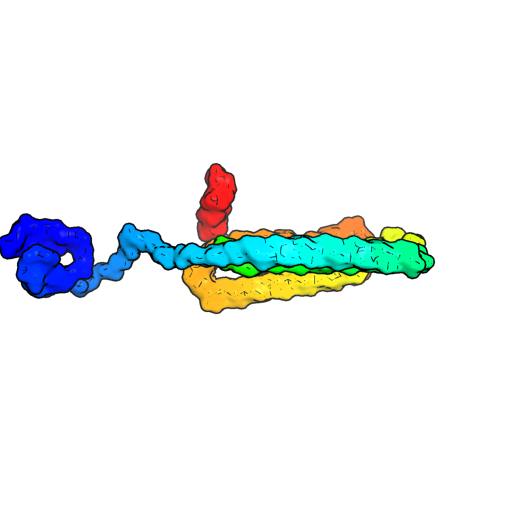.000 1.00 69.38 126 SER A CA 1
ATOM 989 C C . SER A 1 126 ? 17.099 -6.814 -14.422 1.00 69.38 126 SER A C 1
ATOM 991 O O . SER A 1 126 ? 16.208 -7.395 -15.036 1.00 69.38 126 SER A O 1
ATOM 993 N N . LYS A 1 127 ? 18.305 -6.605 -14.968 1.00 60.38 127 LYS A N 1
ATOM 994 C CA . LYS A 1 127 ? 18.699 -7.174 -16.265 1.00 60.38 127 LYS A CA 1
ATOM 995 C C . LYS A 1 127 ? 18.612 -8.703 -16.204 1.00 60.38 127 LYS A C 1
ATOM 997 O O . LYS A 1 127 ? 19.119 -9.322 -15.270 1.00 60.38 127 LYS A O 1
ATOM 1002 N N . THR A 1 128 ? 17.981 -9.296 -17.215 1.00 54.03 128 THR A N 1
ATOM 1003 C CA . THR A 1 128 ? 17.882 -10.744 -17.454 1.00 54.03 128 THR A CA 1
ATOM 1004 C C . THR A 1 128 ? 19.246 -11.417 -17.307 1.00 54.03 128 THR A C 1
ATOM 1006 O O . THR A 1 128 ? 20.153 -11.131 -18.085 1.00 54.03 128 THR A O 1
ATOM 1009 N N . GLY A 1 129 ? 19.390 -12.311 -16.325 1.00 50.09 129 GLY A N 1
ATOM 1010 C CA . GLY A 1 129 ? 20.588 -13.148 -16.195 1.00 50.09 129 GLY A CA 1
ATOM 1011 C C . GLY A 1 129 ? 20.802 -13.793 -14.827 1.00 50.09 129 GLY A C 1
ATOM 1012 O O . GLY A 1 129 ? 21.387 -14.869 -14.763 1.00 50.09 129 GLY A O 1
ATOM 1013 N N . THR A 1 130 ? 20.296 -13.204 -13.741 1.00 49.06 130 THR A N 1
ATOM 1014 C CA . THR A 1 130 ? 20.488 -13.760 -12.392 1.00 49.06 130 THR A CA 1
ATOM 1015 C C . THR A 1 130 ? 19.172 -14.299 -11.845 1.00 49.06 130 THR A C 1
ATOM 1017 O O . THR A 1 130 ? 18.179 -13.580 -11.776 1.00 49.06 130 THR A O 1
ATOM 1020 N N . LEU A 1 131 ? 19.178 -15.564 -11.420 1.00 50.53 131 LEU A N 1
ATOM 1021 C CA . LEU A 1 131 ? 18.032 -16.310 -10.874 1.00 50.53 131 LEU A CA 1
ATOM 1022 C C . LEU A 1 131 ? 17.371 -15.681 -9.629 1.00 50.53 131 LEU A C 1
ATOM 1024 O O . LEU A 1 131 ? 16.309 -16.141 -9.229 1.00 50.53 131 LEU A O 1
ATOM 1028 N N . ASN A 1 132 ? 17.936 -14.608 -9.061 1.00 58.25 132 ASN A N 1
ATOM 1029 C CA . ASN A 1 132 ? 17.341 -13.842 -7.962 1.00 58.25 132 ASN A CA 1
ATOM 1030 C C . ASN A 1 132 ? 16.954 -12.419 -8.397 1.00 58.25 132 ASN A C 1
ATOM 1032 O O . ASN A 1 132 ? 17.614 -11.453 -8.009 1.00 58.25 132 ASN A O 1
ATOM 1036 N N . PRO A 1 133 ? 15.874 -12.251 -9.181 1.00 59.59 133 PRO A N 1
ATOM 1037 C CA . PRO A 1 133 ? 15.467 -10.943 -9.667 1.00 59.59 133 PRO A CA 1
ATOM 1038 C C . PRO A 1 133 ? 14.895 -10.022 -8.582 1.00 59.59 133 PRO A C 1
ATOM 1040 O O . PRO A 1 133 ? 14.653 -8.876 -8.925 1.00 59.59 133 PRO A O 1
ATOM 1043 N N . VAL A 1 134 ? 14.667 -10.455 -7.325 1.00 64.56 134 VAL A N 1
ATOM 1044 C CA . VAL A 1 134 ? 13.781 -9.771 -6.343 1.00 64.56 134 VAL A CA 1
ATOM 1045 C C . VAL A 1 134 ? 14.431 -9.323 -5.023 1.00 64.56 134 VAL A C 1
ATOM 1047 O O . VAL A 1 134 ? 13.756 -9.135 -4.014 1.00 64.56 134 VAL A O 1
ATOM 1050 N N . THR A 1 135 ? 15.739 -9.097 -4.993 1.00 72.88 135 THR A N 1
ATOM 1051 C CA . THR A 1 135 ? 16.446 -8.836 -3.728 1.00 72.88 135 THR A CA 1
ATOM 1052 C C . THR A 1 135 ? 16.113 -7.486 -3.092 1.00 72.88 135 THR A C 1
ATOM 1054 O O . THR A 1 135 ? 15.708 -7.444 -1.937 1.00 72.88 135 THR A O 1
ATOM 1057 N N . TRP A 1 136 ? 16.226 -6.351 -3.789 1.00 86.00 136 TRP A N 1
ATOM 1058 C CA . TRP A 1 136 ? 16.095 -5.058 -3.091 1.00 86.00 136 TRP A CA 1
ATOM 1059 C C . TRP A 1 136 ? 14.648 -4.748 -2.669 1.00 86.00 136 TRP A C 1
ATOM 1061 O O . TRP A 1 136 ? 14.395 -4.285 -1.552 1.00 86.00 136 TRP A O 1
ATOM 1071 N N . SER A 1 137 ? 13.689 -4.998 -3.567 1.00 88.25 137 SER A N 1
ATOM 1072 C CA . SER A 1 137 ? 12.295 -4.592 -3.370 1.00 88.25 137 SER A CA 1
ATOM 1073 C C . SER A 1 137 ? 11.624 -5.398 -2.270 1.00 88.25 137 SER A C 1
ATOM 1075 O O . SER A 1 137 ? 10.922 -4.820 -1.447 1.00 88.25 137 SER A O 1
ATOM 1077 N N . VAL A 1 138 ? 11.868 -6.706 -2.212 1.00 87.69 138 VAL A N 1
ATOM 1078 C CA . VAL A 1 138 ? 11.243 -7.589 -1.227 1.00 87.69 138 VAL A CA 1
ATOM 1079 C C . VAL A 1 138 ? 12.074 -7.673 0.051 1.00 87.69 138 VAL A C 1
ATOM 1081 O O . VAL A 1 138 ? 11.483 -7.624 1.127 1.00 87.69 138 VAL A O 1
ATOM 1084 N N . SER A 1 139 ? 13.411 -7.719 -0.020 1.00 88.81 139 SER A N 1
ATOM 1085 C CA . SER A 1 139 ? 14.228 -7.811 1.200 1.00 88.81 139 SER A CA 1
ATOM 1086 C C . SER A 1 139 ? 14.276 -6.499 1.983 1.00 88.81 139 SER A C 1
ATOM 1088 O O . SER A 1 139 ? 14.410 -6.542 3.200 1.00 88.81 139 SER A O 1
ATOM 1090 N N . TYR A 1 140 ? 14.130 -5.333 1.335 1.00 89.88 140 TYR A N 1
ATOM 1091 C CA . TYR A 1 140 ? 14.196 -4.028 2.013 1.00 89.88 140 TYR A CA 1
ATOM 1092 C C . TYR A 1 140 ? 12.971 -3.146 1.774 1.00 89.88 140 TYR A C 1
ATOM 1094 O O . TYR A 1 140 ? 12.373 -2.653 2.730 1.00 89.88 140 TYR A O 1
ATOM 1102 N N . GLY A 1 141 ? 12.586 -2.945 0.511 1.00 91.69 141 GLY A N 1
ATOM 1103 C CA . GLY A 1 141 ? 11.555 -1.975 0.137 1.00 91.69 141 GLY A CA 1
ATOM 1104 C C . GLY A 1 141 ? 10.200 -2.254 0.790 1.00 91.69 141 GLY A C 1
ATOM 1105 O O . GLY A 1 141 ? 9.672 -1.419 1.526 1.00 91.69 141 GLY A O 1
ATOM 1106 N N . MET A 1 142 ? 9.646 -3.445 0.567 1.00 93.19 142 MET A N 1
ATOM 1107 C CA . MET A 1 142 ? 8.336 -3.816 1.088 1.00 93.19 142 MET A CA 1
ATOM 1108 C C . MET A 1 142 ? 8.284 -3.874 2.617 1.00 93.19 142 MET A C 1
ATOM 1110 O O . MET A 1 142 ? 7.339 -3.299 3.157 1.00 93.19 142 MET A O 1
ATOM 1114 N N . PRO A 1 143 ? 9.238 -4.502 3.340 1.00 94.25 143 PRO A N 1
ATOM 1115 C CA . PRO A 1 143 ? 9.223 -4.503 4.799 1.00 94.25 143 PRO A CA 1
ATOM 1116 C C . PRO A 1 143 ? 9.148 -3.089 5.379 1.00 94.25 143 PRO A C 1
ATOM 1118 O O . PRO A 1 143 ? 8.306 -2.821 6.234 1.00 94.25 143 PRO A O 1
ATOM 1121 N N . ILE A 1 144 ? 9.956 -2.158 4.859 1.00 94.81 144 ILE A N 1
ATOM 1122 C CA . ILE A 1 144 ? 9.963 -0.757 5.304 1.00 94.81 144 ILE A CA 1
ATOM 1123 C C . ILE A 1 144 ? 8.614 -0.090 5.020 1.00 94.81 144 ILE A C 1
ATOM 1125 O O . ILE A 1 144 ? 8.062 0.582 5.892 1.00 94.81 144 ILE A O 1
ATOM 1129 N N . VAL A 1 145 ? 8.058 -0.297 3.823 1.00 95.69 145 VAL A N 1
ATOM 1130 C CA . VAL A 1 145 ? 6.751 0.251 3.430 1.00 95.69 145 VAL A CA 1
ATOM 1131 C C . VAL A 1 145 ? 5.645 -0.251 4.359 1.00 95.69 145 VAL A C 1
ATOM 1133 O O . VAL A 1 145 ? 4.888 0.558 4.897 1.00 95.69 145 VAL A O 1
ATOM 1136 N N . PHE A 1 146 ? 5.563 -1.561 4.601 1.00 95.75 146 PHE A N 1
ATOM 1137 C CA . PHE A 1 146 ? 4.547 -2.125 5.488 1.00 95.75 146 PHE A CA 1
ATOM 1138 C C . PHE A 1 146 ? 4.707 -1.630 6.925 1.00 95.75 146 PHE A C 1
ATOM 1140 O O . PHE A 1 146 ? 3.717 -1.192 7.508 1.00 95.75 146 PHE A O 1
ATOM 1147 N N . ILE A 1 147 ? 5.927 -1.599 7.474 1.00 96.19 147 ILE A N 1
ATOM 1148 C CA . ILE A 1 147 ? 6.180 -1.040 8.811 1.00 96.19 147 ILE A CA 1
ATOM 1149 C C . ILE A 1 147 ? 5.707 0.418 8.879 1.00 96.19 147 ILE A C 1
ATOM 1151 O O . ILE A 1 147 ? 4.980 0.782 9.803 1.00 96.19 147 ILE A O 1
ATOM 1155 N N . ALA A 1 148 ? 6.051 1.246 7.888 1.00 96.38 148 ALA A N 1
ATOM 1156 C CA . ALA A 1 148 ? 5.665 2.654 7.860 1.00 96.38 148 ALA A CA 1
ATOM 1157 C C . ALA A 1 148 ? 4.139 2.836 7.849 1.00 96.38 148 ALA A C 1
ATOM 1159 O O . ALA A 1 148 ? 3.601 3.623 8.634 1.00 96.38 148 ALA A O 1
ATOM 1160 N N . PHE A 1 149 ? 3.420 2.081 7.011 1.00 96.06 149 PHE A N 1
ATOM 1161 C CA . PHE A 1 149 ? 1.960 2.147 6.968 1.00 96.06 149 PHE A CA 1
ATOM 1162 C C . PHE A 1 149 ? 1.313 1.595 8.243 1.00 96.06 149 PHE A C 1
ATOM 1164 O O . PHE A 1 149 ? 0.318 2.163 8.695 1.00 96.06 149 PHE A O 1
ATOM 1171 N N . ILE A 1 150 ? 1.859 0.533 8.847 1.00 95.00 150 ILE A N 1
ATOM 1172 C CA . ILE A 1 150 ? 1.375 -0.026 10.120 1.00 95.00 150 ILE A CA 1
ATOM 1173 C C . ILE A 1 150 ? 1.526 1.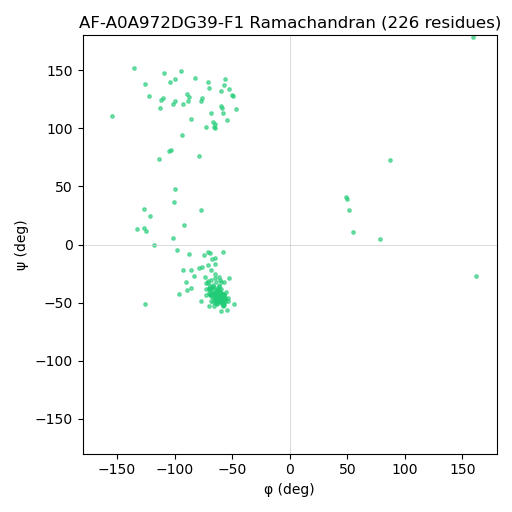006 11.237 1.00 95.00 150 ILE A C 1
ATOM 1175 O O . ILE A 1 150 ? 0.565 1.287 11.954 1.00 95.00 150 ILE A O 1
ATOM 1179 N N . VAL A 1 151 ? 2.698 1.630 11.353 1.00 94.69 151 VAL A N 1
ATOM 1180 C CA . VAL A 1 151 ? 2.953 2.678 12.348 1.00 94.69 151 VAL A CA 1
ATOM 1181 C C . VAL A 1 151 ? 2.028 3.874 12.122 1.00 94.69 151 VAL A C 1
ATOM 1183 O O . VAL A 1 151 ? 1.383 4.336 13.064 1.00 94.69 151 VAL A O 1
ATOM 1186 N N . ALA A 1 152 ? 1.880 4.339 10.877 1.00 93.31 152 ALA A N 1
ATOM 1187 C CA . ALA A 1 152 ? 0.953 5.421 10.542 1.00 93.31 152 ALA A CA 1
ATOM 1188 C C . ALA A 1 152 ? -0.493 5.071 10.927 1.00 93.31 152 ALA A C 1
ATOM 1190 O O . ALA A 1 152 ? -1.205 5.895 11.507 1.00 93.31 152 ALA A O 1
ATOM 1191 N N . ALA A 1 153 ? -0.914 3.835 10.659 1.00 92.06 153 ALA A N 1
ATOM 1192 C CA . ALA A 1 153 ? -2.222 3.324 11.026 1.00 92.06 153 ALA A CA 1
ATOM 1193 C C . ALA A 1 153 ? -2.421 3.354 12.558 1.00 92.06 153 ALA A C 1
ATOM 1195 O O . ALA A 1 153 ? -3.408 3.915 13.043 1.00 92.06 153 ALA A O 1
ATOM 1196 N N . VAL A 1 154 ? -1.462 2.854 13.339 1.00 91.38 154 VAL A N 1
ATOM 1197 C CA . VAL A 1 154 ? -1.524 2.903 14.809 1.00 91.38 154 VAL A CA 1
ATOM 1198 C C . VAL A 1 154 ? -1.592 4.347 15.323 1.00 91.38 154 VAL A C 1
ATOM 1200 O O . VAL A 1 154 ? -2.446 4.657 16.156 1.00 91.38 154 VAL A O 1
ATOM 1203 N N . ILE A 1 155 ? -0.768 5.259 14.797 1.00 91.31 155 ILE A N 1
ATOM 1204 C CA . ILE A 1 155 ? -0.776 6.680 15.191 1.00 91.31 155 ILE A CA 1
ATOM 1205 C C . ILE A 1 155 ? -2.151 7.310 14.933 1.00 91.31 155 ILE A C 1
ATOM 1207 O O . ILE A 1 155 ? -2.709 7.977 15.810 1.00 91.31 155 ILE A O 1
ATOM 1211 N N . ILE A 1 156 ? -2.727 7.074 13.752 1.00 89.31 156 ILE A N 1
ATOM 1212 C CA . ILE A 1 156 ? -4.054 7.579 13.378 1.00 89.31 156 ILE A CA 1
ATOM 1213 C C . ILE A 1 156 ? -5.130 7.028 14.319 1.00 89.31 156 ILE A C 1
ATOM 1215 O O . ILE A 1 156 ? -5.988 7.786 14.776 1.00 89.31 156 ILE A O 1
ATOM 1219 N N . MET A 1 157 ? -5.069 5.739 14.654 1.00 86.44 157 MET A N 1
ATOM 1220 C CA . MET A 1 157 ? -6.000 5.092 15.582 1.00 86.44 157 MET A CA 1
ATOM 1221 C C . MET A 1 157 ? -5.915 5.680 17.002 1.00 86.44 157 MET A C 1
ATOM 1223 O O . MET A 1 157 ? -6.942 5.876 17.664 1.00 86.44 157 MET A O 1
ATOM 1227 N N . ILE A 1 158 ? -4.705 5.995 17.476 1.00 86.38 158 ILE A N 1
ATOM 1228 C CA . ILE A 1 158 ? -4.489 6.617 18.789 1.00 86.38 158 ILE A CA 1
ATOM 1229 C C . ILE A 1 158 ? -5.070 8.034 18.800 1.00 86.38 158 ILE A C 1
ATOM 1231 O O . ILE A 1 158 ? -5.852 8.354 19.701 1.00 86.38 158 ILE A O 1
ATOM 1235 N N . LYS A 1 159 ? -4.735 8.851 17.791 1.00 86.62 159 LYS A N 1
ATOM 1236 C CA . LYS A 1 159 ? -5.143 10.263 17.691 1.00 86.62 159 LYS A CA 1
ATOM 1237 C C . LYS A 1 159 ? -6.643 10.437 17.438 1.00 86.62 159 LYS A C 1
ATOM 1239 O O . LYS A 1 159 ? -7.251 11.340 18.004 1.00 86.62 159 LYS A O 1
ATOM 1244 N N . LYS A 1 160 ? -7.264 9.586 16.614 1.00 79.94 160 LYS A N 1
ATOM 1245 C CA . LYS A 1 160 ? -8.670 9.728 16.203 1.00 79.94 160 LYS A CA 1
ATOM 1246 C C . LYS A 1 160 ? -9.581 8.751 16.955 1.00 79.94 160 LYS A C 1
ATOM 1248 O O . LYS A 1 160 ? -9.968 7.706 16.437 1.00 79.94 160 LYS A O 1
ATOM 1253 N N . LYS A 1 161 ? -9.960 9.119 18.186 1.00 63.03 161 LYS A N 1
ATOM 1254 C CA . LYS A 1 161 ? -10.749 8.275 19.112 1.00 63.03 161 LYS A CA 1
ATOM 1255 C C . LYS A 1 161 ? -12.129 7.859 18.568 1.00 63.03 161 LYS A C 1
ATOM 1257 O O . LYS A 1 161 ? -12.577 6.756 18.865 1.00 63.03 161 LYS A O 1
ATOM 1262 N N . GLN A 1 162 ? -12.768 8.700 17.750 1.00 55.12 162 GLN A N 1
ATOM 1263 C CA . GLN A 1 162 ? -14.170 8.535 17.334 1.00 55.12 162 GLN A CA 1
ATOM 1264 C C . GLN A 1 162 ? -14.434 7.335 16.401 1.00 55.12 162 GLN A C 1
ATOM 1266 O O . GLN A 1 162 ? -15.543 6.822 16.396 1.00 55.12 162 GLN A O 1
ATOM 1271 N N . ASN A 1 163 ? -13.421 6.820 15.683 1.00 63.94 163 ASN A N 1
ATOM 1272 C CA . ASN A 1 163 ? -13.593 5.737 14.693 1.00 63.94 163 ASN A CA 1
ATOM 1273 C C . ASN A 1 163 ? -12.653 4.542 14.939 1.00 63.94 163 ASN A C 1
ATOM 1275 O O . ASN A 1 163 ? -12.218 3.885 13.991 1.00 63.94 163 ASN A O 1
ATOM 1279 N N . ARG A 1 164 ? -12.283 4.271 16.200 1.00 70.06 164 ARG A N 1
ATOM 1280 C CA . ARG A 1 164 ? -11.320 3.200 16.519 1.00 70.06 164 ARG A CA 1
ATOM 1281 C C . ARG A 1 164 ? -11.773 1.836 15.997 1.00 70.06 164 ARG A C 1
ATOM 1283 O O . ARG A 1 164 ? -10.955 1.147 15.402 1.00 70.06 164 ARG A O 1
ATOM 1290 N N . LYS A 1 165 ? -13.060 1.492 16.143 1.00 71.75 165 LYS A N 1
ATOM 1291 C CA . LYS A 1 165 ? -13.612 0.193 15.714 1.00 71.75 165 LYS A CA 1
ATOM 1292 C C . LYS A 1 165 ? -13.397 -0.080 14.221 1.00 71.75 165 LYS A C 1
ATOM 1294 O O . LYS A 1 165 ? -12.750 -1.064 13.878 1.00 71.75 165 LYS A O 1
ATOM 1299 N N . ASP A 1 166 ? -13.808 0.848 13.357 1.00 73.31 166 ASP A N 1
ATOM 1300 C CA . ASP A 1 166 ? -13.638 0.734 11.900 1.00 73.31 166 ASP A CA 1
ATOM 1301 C C . ASP A 1 166 ? -12.173 0.543 11.481 1.00 73.31 166 ASP A C 1
ATOM 1303 O O . ASP A 1 166 ? -11.883 -0.077 10.454 1.00 73.31 166 ASP A O 1
ATOM 1307 N N . PHE A 1 167 ? -11.248 1.126 12.249 1.00 82.81 167 PHE A N 1
ATOM 1308 C CA . PHE A 1 167 ? -9.824 1.151 11.947 1.00 82.81 167 PHE A CA 1
ATOM 1309 C C . PHE A 1 167 ? -9.096 -0.130 12.378 1.00 82.81 167 PHE A C 1
ATOM 1311 O O . PHE A 1 167 ? -8.123 -0.508 11.727 1.00 82.81 167 PHE A O 1
ATOM 1318 N N . LEU A 1 168 ? -9.601 -0.837 13.399 1.00 87.75 168 LEU A N 1
ATOM 1319 C CA . LEU A 1 168 ? -9.061 -2.128 13.850 1.00 87.75 168 LEU A CA 1
ATOM 1320 C C . LEU A 1 168 ? -9.033 -3.154 12.717 1.00 87.75 168 LEU A C 1
ATOM 1322 O O . LEU A 1 168 ? -8.027 -3.830 12.528 1.00 87.75 168 LEU A O 1
ATOM 1326 N N . PHE A 1 169 ? -10.113 -3.230 11.933 1.00 86.56 169 PHE A N 1
ATOM 1327 C CA . PHE A 1 169 ? -10.194 -4.147 10.798 1.00 86.56 169 PHE A CA 1
ATOM 1328 C C . PHE A 1 169 ? -9.113 -3.849 9.747 1.00 86.56 169 PHE A C 1
ATOM 1330 O O . PHE A 1 169 ? -8.422 -4.753 9.290 1.00 86.56 169 PHE A O 1
ATOM 1337 N N . TYR A 1 170 ? -8.920 -2.576 9.384 1.00 90.19 170 TYR A N 1
ATOM 1338 C CA . TYR A 1 170 ? -7.899 -2.204 8.399 1.00 90.19 170 TYR A CA 1
ATOM 1339 C C . TYR A 1 170 ? -6.478 -2.388 8.934 1.00 90.19 170 TYR A C 1
ATOM 1341 O O . TYR A 1 170 ? -5.599 -2.790 8.177 1.00 90.19 170 TYR A O 1
ATOM 1349 N N . LEU A 1 171 ? -6.256 -2.132 10.226 1.00 92.44 171 LEU A N 1
ATOM 1350 C CA . LEU A 1 171 ? -4.981 -2.410 10.881 1.00 92.44 171 LEU A CA 1
ATOM 1351 C C . LEU A 1 171 ? -4.675 -3.913 10.872 1.00 92.44 171 LEU A C 1
ATOM 1353 O O . LEU A 1 171 ? -3.548 -4.289 10.562 1.00 92.44 171 LEU A O 1
ATOM 1357 N N . LEU A 1 172 ? -5.673 -4.766 11.128 1.00 92.31 172 LEU A N 1
ATOM 1358 C CA . LEU A 1 172 ? -5.539 -6.218 11.014 1.00 92.31 172 LEU A CA 1
ATOM 1359 C C . LEU A 1 172 ? -5.162 -6.629 9.585 1.00 92.31 172 LEU A C 1
ATOM 1361 O O . LEU A 1 172 ? -4.173 -7.333 9.409 1.00 92.31 172 LEU A O 1
ATOM 1365 N N . CYS A 1 173 ? -5.883 -6.146 8.564 1.00 92.69 173 CYS A N 1
ATOM 1366 C CA . CYS A 1 173 ? -5.547 -6.416 7.160 1.00 92.69 173 CYS A CA 1
ATOM 1367 C C . CYS A 1 173 ? -4.110 -6.006 6.820 1.00 92.69 173 CYS A C 1
ATOM 1369 O O . CYS A 1 173 ? -3.413 -6.723 6.108 1.00 92.69 173 CYS A O 1
ATOM 1371 N N . LEU A 1 174 ? -3.664 -4.861 7.336 1.00 94.00 174 LEU A N 1
ATOM 1372 C CA . LEU A 1 174 ? -2.328 -4.345 7.084 1.00 94.00 174 LEU A CA 1
ATOM 1373 C C . LEU A 1 174 ? -1.243 -5.177 7.777 1.00 94.00 174 LEU A C 1
ATOM 1375 O O . LEU A 1 174 ? -0.205 -5.423 7.175 1.00 94.00 174 LEU A O 1
ATOM 1379 N N . CYS A 1 175 ? -1.495 -5.654 8.999 1.00 94.88 175 CYS A N 1
ATOM 1380 C CA . CYS A 1 175 ? -0.587 -6.563 9.699 1.00 94.88 175 CYS A CA 1
ATOM 1381 C C . CYS A 1 175 ? -0.511 -7.921 8.994 1.00 94.88 175 CYS A C 1
ATOM 1383 O O . CYS A 1 175 ? 0.580 -8.442 8.812 1.00 94.88 175 CYS A O 1
ATOM 1385 N N . VAL A 1 176 ? -1.642 -8.469 8.534 1.00 94.81 176 VAL A N 1
ATOM 1386 C CA . VAL A 1 176 ? -1.663 -9.703 7.727 1.00 94.81 176 VAL A CA 1
ATOM 1387 C C . VAL A 1 176 ? -0.853 -9.515 6.440 1.00 94.81 176 VAL A C 1
ATOM 1389 O O . VAL A 1 176 ? -0.005 -10.344 6.120 1.00 94.81 176 VAL A O 1
ATOM 1392 N N . ALA A 1 177 ? -1.041 -8.394 5.739 1.00 94.06 177 ALA A N 1
ATOM 1393 C CA . ALA A 1 177 ? -0.242 -8.055 4.563 1.00 94.06 177 ALA A CA 1
ATOM 1394 C C . ALA A 1 177 ? 1.247 -7.819 4.899 1.00 94.06 177 ALA A C 1
ATOM 1396 O O . ALA A 1 177 ? 2.111 -8.106 4.077 1.00 94.06 177 ALA A O 1
ATOM 1397 N N . GLY A 1 178 ? 1.567 -7.373 6.116 1.00 92.38 178 GLY A N 1
ATOM 1398 C CA . GLY A 1 178 ? 2.933 -7.181 6.609 1.00 92.38 178 GLY A CA 1
ATOM 1399 C C . GLY A 1 178 ? 3.761 -8.465 6.736 1.00 92.38 178 GLY A C 1
ATOM 1400 O O . GLY A 1 178 ? 4.987 -8.382 6.768 1.00 92.38 178 GLY A O 1
ATOM 1401 N N . PHE A 1 179 ? 3.135 -9.648 6.738 1.00 94.00 179 PHE A N 1
ATOM 1402 C CA . PHE A 1 179 ? 3.849 -10.931 6.644 1.00 94.00 179 PHE A CA 1
ATOM 1403 C C . PHE A 1 179 ? 4.278 -11.277 5.216 1.00 94.00 179 PHE A C 1
ATOM 1405 O O . PHE A 1 179 ? 5.191 -12.080 5.036 1.00 94.00 179 PHE A O 1
ATOM 1412 N N . VAL A 1 180 ? 3.649 -10.678 4.199 1.00 93.12 180 VAL A N 1
ATOM 1413 C CA . VAL A 1 180 ? 3.891 -11.011 2.786 1.00 93.12 180 VAL A CA 1
ATOM 1414 C C . VAL A 1 180 ? 5.368 -10.881 2.401 1.00 93.12 180 VAL A C 1
ATOM 1416 O O . VAL A 1 180 ? 5.886 -11.836 1.826 1.00 93.12 180 VAL A O 1
ATOM 1419 N N . PRO A 1 181 ? 6.096 -9.796 2.743 1.00 90.69 181 PRO A N 1
ATOM 1420 C CA . PRO A 1 181 ? 7.509 -9.687 2.388 1.00 90.69 181 PRO A CA 1
ATOM 1421 C C . PRO A 1 181 ? 8.348 -10.816 2.987 1.00 90.69 181 PRO A C 1
ATOM 1423 O O . PRO A 1 181 ? 9.171 -11.397 2.294 1.00 90.69 181 PRO A O 1
ATOM 1426 N N . PHE A 1 182 ? 8.100 -11.177 4.249 1.00 91.31 182 PHE A N 1
ATOM 1427 C CA . PHE A 1 182 ? 8.825 -12.254 4.922 1.00 91.31 182 PHE A CA 1
ATOM 1428 C C . PHE A 1 182 ? 8.552 -13.623 4.290 1.00 91.31 182 PHE A C 1
ATOM 1430 O O . PHE A 1 182 ? 9.482 -14.396 4.080 1.00 91.31 182 PHE A O 1
ATOM 1437 N N . ILE A 1 183 ? 7.295 -13.901 3.933 1.00 91.38 183 ILE A N 1
ATOM 1438 C CA . ILE A 1 183 ? 6.915 -15.142 3.246 1.00 91.38 183 ILE A CA 1
ATOM 1439 C C . ILE A 1 183 ? 7.606 -15.231 1.882 1.00 91.38 183 ILE A C 1
ATOM 1441 O O . ILE A 1 183 ? 8.166 -16.271 1.554 1.00 91.38 183 ILE A O 1
ATOM 1445 N N . ILE A 1 184 ? 7.619 -14.143 1.104 1.00 87.88 184 ILE A N 1
ATOM 1446 C CA . ILE A 1 184 ? 8.301 -14.118 -0.197 1.00 87.88 184 ILE A CA 1
ATOM 1447 C C . ILE A 1 184 ? 9.803 -14.364 -0.005 1.00 87.88 184 ILE A C 1
ATOM 1449 O O . ILE A 1 184 ? 10.367 -15.208 -0.695 1.00 87.88 184 ILE A O 1
ATOM 1453 N N . VAL A 1 185 ? 10.438 -13.696 0.964 1.00 87.38 185 VAL A N 1
ATOM 1454 C CA . VAL A 1 185 ? 11.862 -13.908 1.265 1.00 87.38 185 VAL A CA 1
ATOM 1455 C C . VAL A 1 185 ? 12.165 -15.371 1.601 1.00 87.38 185 VAL A C 1
ATOM 1457 O O . VAL A 1 185 ? 13.132 -15.925 1.083 1.00 87.38 185 VAL A O 1
ATOM 1460 N N . LEU A 1 186 ? 11.322 -16.013 2.414 1.00 86.94 186 LEU A N 1
ATOM 1461 C CA . LEU A 1 186 ? 11.457 -17.430 2.755 1.00 86.94 186 LEU A CA 1
ATOM 1462 C C . LEU A 1 186 ? 11.304 -18.343 1.534 1.00 86.94 186 LEU A C 1
ATOM 1464 O O . LEU A 1 186 ? 12.095 -19.264 1.358 1.00 86.94 186 LEU A O 1
ATOM 1468 N N . CYS A 1 187 ? 10.302 -18.092 0.689 1.00 86.50 187 CYS A N 1
ATOM 1469 C CA . CYS A 1 187 ? 10.035 -18.914 -0.491 1.00 86.50 187 CYS A CA 1
ATOM 1470 C C . CYS A 1 187 ? 11.143 -18.821 -1.545 1.00 86.50 187 CYS A C 1
ATOM 1472 O O . CYS A 1 187 ? 11.442 -19.816 -2.199 1.00 86.50 187 CYS A O 1
ATOM 1474 N N . PHE A 1 188 ? 11.735 -17.638 -1.720 1.00 82.25 188 PHE A N 1
ATOM 1475 C CA . PHE A 1 188 ? 12.761 -17.389 -2.736 1.00 82.25 188 PHE A CA 1
ATOM 1476 C C . PHE A 1 188 ? 14.191 -17.384 -2.176 1.00 82.25 188 PHE A C 1
ATOM 1478 O O . PHE A 1 188 ? 15.118 -17.087 -2.925 1.00 82.25 188 PHE A O 1
ATOM 1485 N N . LEU A 1 189 ? 14.382 -17.713 -0.888 1.00 78.94 189 LEU A N 1
ATOM 1486 C CA . LEU A 1 189 ? 15.689 -17.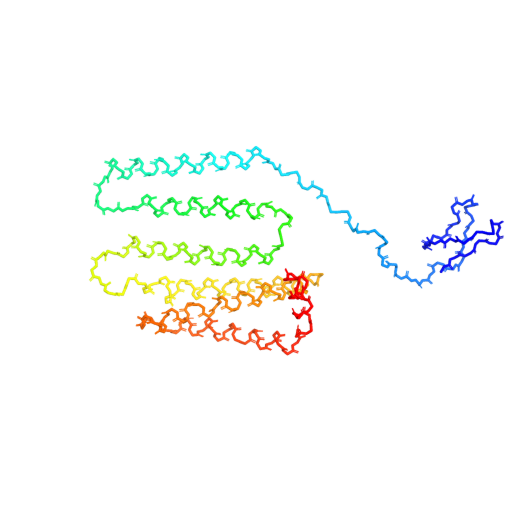738 -0.209 1.00 78.94 189 LEU A CA 1
ATOM 1487 C C . LEU 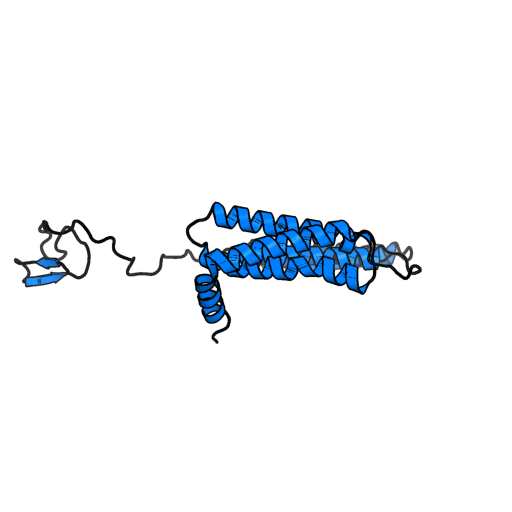A 1 189 ? 16.502 -16.451 -0.462 1.00 78.94 189 LEU A C 1
ATOM 1489 O O . LEU A 1 189 ? 17.705 -16.485 -0.723 1.00 78.94 189 LEU A O 1
ATOM 1493 N N . THR A 1 190 ? 15.827 -15.297 -0.447 1.00 77.38 190 THR A N 1
ATOM 1494 C CA . THR A 1 190 ? 16.456 -14.009 -0.765 1.00 77.38 190 THR A CA 1
ATOM 1495 C C . THR A 1 190 ? 17.077 -13.381 0.475 1.00 77.38 190 THR A C 1
ATOM 1497 O O . THR A 1 190 ? 16.385 -13.121 1.454 1.00 77.38 190 THR A O 1
ATOM 1500 N N . GLU A 1 191 ? 18.352 -13.021 0.411 1.00 79.19 191 GLU A N 1
ATOM 1501 C CA . GLU A 1 191 ? 19.022 -12.316 1.506 1.00 79.19 191 GLU A CA 1
ATOM 1502 C C . GLU A 1 191 ? 19.001 -10.783 1.313 1.00 79.19 191 GLU A C 1
ATOM 1504 O O . GLU A 1 191 ? 19.011 -10.304 0.172 1.00 79.19 191 GLU A O 1
ATOM 1509 N N . PRO A 1 192 ? 18.978 -9.982 2.398 1.00 85.38 192 PRO A N 1
ATOM 1510 C CA . PRO A 1 192 ? 18.869 -10.397 3.798 1.00 85.38 192 PRO A CA 1
ATOM 1511 C C . PRO A 1 192 ? 17.429 -10.670 4.256 1.00 85.38 192 PRO A C 1
ATOM 1513 O O . PRO A 1 192 ? 16.509 -9.907 3.960 1.00 85.38 192 PRO A O 1
ATOM 1516 N N . MET A 1 193 ? 17.255 -11.678 5.110 1.00 87.44 193 MET A N 1
ATOM 1517 C CA . MET A 1 193 ? 15.953 -11.991 5.725 1.00 87.44 193 MET A CA 1
ATOM 1518 C C . MET A 1 193 ? 15.536 -11.041 6.859 1.00 87.44 193 MET A C 1
ATOM 1520 O O . MET A 1 193 ? 14.357 -10.963 7.222 1.00 87.44 193 MET A O 1
ATOM 1524 N N . LEU A 1 194 ? 16.501 -10.318 7.434 1.00 90.50 194 LEU A N 1
ATOM 1525 C CA . LEU A 1 194 ? 16.319 -9.542 8.662 1.00 90.50 194 LEU A CA 1
ATOM 1526 C C . LEU A 1 194 ? 15.196 -8.488 8.578 1.00 90.50 194 LEU A C 1
ATOM 1528 O O . LEU A 1 194 ? 14.369 -8.452 9.491 1.00 90.50 194 LEU A O 1
ATOM 1532 N N . PRO A 1 195 ? 15.085 -7.649 7.526 1.00 91.50 195 PRO A N 1
ATOM 1533 C CA . PRO A 1 195 ? 14.042 -6.624 7.496 1.00 91.50 195 PRO A CA 1
ATOM 1534 C C . PRO A 1 195 ? 12.639 -7.232 7.382 1.00 91.50 195 PRO A C 1
ATOM 1536 O O . PRO A 1 195 ? 11.710 -6.763 8.040 1.00 91.50 195 PRO A O 1
ATOM 1539 N N . GLY A 1 196 ? 12.493 -8.312 6.605 1.00 91.38 196 GLY A N 1
ATOM 1540 C CA . GLY A 1 196 ? 11.250 -9.081 6.518 1.00 91.38 196 GLY A CA 1
ATOM 1541 C C . GLY A 1 196 ? 10.845 -9.665 7.871 1.00 91.38 196 GLY A C 1
ATOM 1542 O O . GLY A 1 196 ? 9.694 -9.518 8.282 1.00 91.38 196 GLY A O 1
ATOM 1543 N N . LEU A 1 197 ? 11.799 -10.245 8.605 1.00 93.50 197 LEU A N 1
ATOM 1544 C CA . LEU A 1 197 ? 11.563 -10.777 9.947 1.00 93.50 197 LEU A CA 1
ATOM 1545 C C . LEU A 1 197 ? 11.096 -9.687 10.922 1.00 93.50 197 LEU A C 1
ATOM 1547 O O . LEU A 1 197 ? 10.150 -9.908 11.674 1.00 93.50 197 LEU A O 1
ATOM 1551 N N . ILE A 1 198 ? 11.708 -8.500 10.886 1.00 94.88 198 ILE A N 1
ATOM 1552 C CA . ILE A 1 198 ? 11.300 -7.360 11.724 1.00 94.88 198 ILE A CA 1
ATOM 1553 C C . ILE A 1 198 ? 9.863 -6.933 11.395 1.00 94.88 198 ILE A C 1
ATOM 1555 O O . ILE A 1 198 ? 9.055 -6.739 12.306 1.00 94.88 198 ILE A O 1
ATOM 1559 N N . ALA A 1 199 ? 9.515 -6.820 10.109 1.00 94.69 199 ALA A N 1
ATOM 1560 C CA . ALA A 1 199 ? 8.160 -6.464 9.687 1.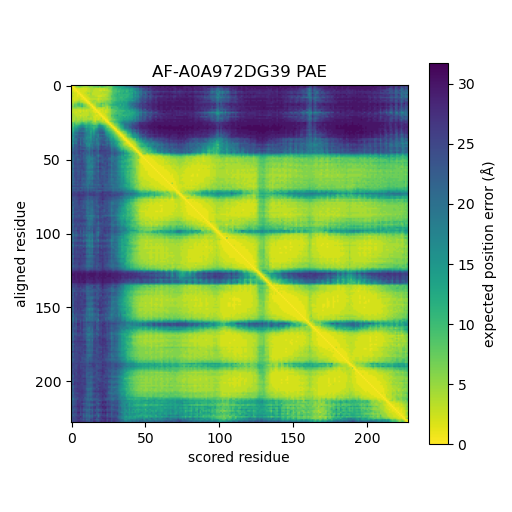00 94.69 199 ALA A CA 1
ATOM 1561 C C . ALA A 1 199 ? 7.120 -7.502 10.145 1.00 94.69 199 ALA A C 1
ATOM 1563 O O . ALA A 1 199 ? 6.060 -7.132 10.664 1.00 94.69 199 ALA A O 1
ATOM 1564 N N . ALA A 1 200 ? 7.441 -8.792 10.021 1.00 95.31 200 ALA A N 1
ATOM 1565 C CA . ALA A 1 200 ? 6.602 -9.886 10.498 1.00 95.31 200 ALA A CA 1
ATOM 1566 C C . ALA A 1 200 ? 6.460 -9.876 12.030 1.00 95.31 200 ALA A C 1
ATOM 1568 O O . ALA A 1 200 ? 5.350 -10.010 12.542 1.00 95.31 200 ALA A O 1
ATOM 1569 N N . ALA A 1 201 ? 7.549 -9.648 12.770 1.00 96.25 201 ALA A N 1
ATOM 1570 C CA . ALA A 1 201 ? 7.535 -9.579 14.230 1.00 96.25 201 ALA A CA 1
ATOM 1571 C C . ALA A 1 201 ? 6.664 -8.420 14.742 1.00 96.25 201 ALA A C 1
ATOM 1573 O O . ALA A 1 201 ? 5.820 -8.621 15.615 1.00 96.25 201 ALA A O 1
ATOM 1574 N N . ILE A 1 202 ? 6.801 -7.223 14.161 1.00 95.06 202 ILE A N 1
ATOM 1575 C CA . ILE A 1 202 ? 5.958 -6.064 14.499 1.00 95.06 202 ILE A CA 1
ATOM 1576 C C . ILE A 1 202 ? 4.485 -6.371 14.206 1.00 95.06 202 ILE A C 1
ATOM 1578 O O . ILE A 1 202 ? 3.618 -6.123 15.046 1.00 95.06 202 ILE A O 1
ATOM 1582 N N . SER A 1 203 ? 4.201 -6.946 13.035 1.00 95.38 203 SER A N 1
ATOM 1583 C CA . SER A 1 203 ? 2.842 -7.327 12.639 1.00 95.38 203 SER A CA 1
ATOM 1584 C C . SER A 1 203 ? 2.241 -8.346 13.610 1.00 95.38 203 SER A C 1
ATOM 1586 O O . SER A 1 203 ? 1.099 -8.189 14.041 1.00 95.38 203 SER A O 1
ATOM 1588 N N . TYR A 1 204 ? 3.020 -9.348 14.021 1.00 95.50 204 TYR A N 1
ATOM 1589 C CA . TYR A 1 204 ? 2.613 -10.359 14.992 1.00 95.50 204 TYR A CA 1
ATOM 1590 C C . TYR A 1 204 ? 2.283 -9.757 16.363 1.00 95.50 204 TYR A C 1
ATOM 1592 O O . TYR A 1 204 ? 1.216 -10.034 16.913 1.00 95.50 204 TYR A O 1
ATOM 1600 N N . LEU A 1 205 ? 3.148 -8.886 16.893 1.00 95.50 205 LEU A N 1
ATOM 1601 C CA . LEU A 1 205 ? 2.923 -8.215 18.178 1.00 95.50 205 LEU A CA 1
ATOM 1602 C C . LEU A 1 205 ? 1.636 -7.384 18.168 1.00 95.50 205 LEU A C 1
ATOM 1604 O O . LEU A 1 205 ? 0.861 -7.418 19.127 1.00 95.50 205 LEU A O 1
ATOM 1608 N N . ILE A 1 206 ? 1.370 -6.672 17.070 1.00 93.19 206 ILE A N 1
ATOM 1609 C CA . ILE A 1 206 ? 0.149 -5.875 16.930 1.00 93.19 206 ILE A CA 1
ATOM 1610 C C . ILE A 1 206 ? -1.080 -6.778 16.830 1.00 93.19 206 ILE A C 1
ATOM 1612 O O . ILE A 1 206 ? -2.067 -6.508 17.510 1.00 93.19 206 ILE A O 1
ATOM 1616 N N . ILE A 1 207 ? -1.035 -7.863 16.051 1.00 93.31 207 ILE A N 1
ATOM 1617 C CA . ILE A 1 207 ? -2.146 -8.826 15.971 1.00 93.31 207 ILE A CA 1
ATOM 1618 C C . ILE A 1 207 ? -2.440 -9.432 17.342 1.00 93.31 207 ILE A C 1
ATOM 1620 O O . ILE A 1 207 ? -3.606 -9.517 17.722 1.00 93.31 207 ILE A O 1
ATOM 1624 N N . MET A 1 208 ? -1.414 -9.803 18.108 1.00 92.62 208 MET A N 1
ATOM 1625 C CA . MET A 1 208 ? -1.594 -10.325 19.462 1.00 92.62 208 MET A CA 1
ATOM 1626 C C . MET A 1 208 ? -2.256 -9.284 20.374 1.00 92.62 208 MET A C 1
ATOM 1628 O O . MET A 1 208 ? -3.243 -9.589 21.043 1.00 92.62 208 MET A O 1
ATOM 1632 N N . GLY A 1 209 ? -1.784 -8.033 20.347 1.00 89.75 209 GLY A N 1
ATOM 1633 C CA . GLY A 1 209 ? -2.418 -6.938 21.083 1.00 89.75 209 GLY A CA 1
ATOM 1634 C C . GLY A 1 209 ? -3.883 -6.737 20.675 1.00 89.75 209 GLY A C 1
ATOM 1635 O O . GLY A 1 209 ? -4.765 -6.617 21.524 1.00 89.75 209 GLY A O 1
ATOM 1636 N N . LEU A 1 210 ? -4.177 -6.777 19.376 1.00 88.81 210 LEU A N 1
ATOM 1637 C CA . LEU A 1 210 ? -5.540 -6.689 18.852 1.00 88.81 210 LEU A CA 1
ATOM 1638 C C . LEU A 1 210 ? -6.415 -7.871 19.296 1.00 88.81 210 LEU A C 1
ATOM 1640 O O . LEU A 1 210 ? -7.574 -7.671 19.660 1.00 88.81 210 LEU A O 1
ATOM 1644 N N . ALA A 1 211 ? -5.873 -9.088 19.314 1.00 87.69 211 ALA A N 1
ATOM 1645 C CA . ALA A 1 211 ? -6.583 -10.285 19.748 1.00 87.69 211 ALA A CA 1
ATOM 1646 C C . ALA A 1 211 ? -6.922 -10.250 21.247 1.00 87.69 211 ALA A C 1
ATOM 1648 O O . ALA A 1 211 ? -7.995 -10.705 21.634 1.00 87.69 211 ALA A O 1
ATOM 1649 N N . VAL A 1 212 ? -6.057 -9.676 22.087 1.00 87.94 212 VAL A N 1
ATOM 1650 C CA . VAL A 1 212 ? -6.306 -9.550 23.532 1.00 87.94 212 VAL A CA 1
ATOM 1651 C C . VAL A 1 212 ? -7.287 -8.414 23.833 1.00 87.94 212 VAL A C 1
ATOM 1653 O O . VAL A 1 212 ? -8.264 -8.614 24.553 1.00 87.94 212 VAL A O 1
ATOM 1656 N N . PHE A 1 213 ? -7.074 -7.225 23.262 1.00 82.81 213 PHE A N 1
ATOM 1657 C CA . PHE A 1 213 ? -7.825 -6.021 23.643 1.00 82.81 213 PHE A CA 1
ATOM 1658 C C . PHE A 1 213 ? -9.080 -5.759 22.802 1.00 82.81 213 PHE A C 1
ATOM 1660 O O . PHE A 1 213 ? -9.972 -5.034 23.243 1.00 82.81 213 PHE A O 1
ATOM 1667 N N . ALA A 1 214 ? -9.165 -6.309 21.589 1.00 80.50 214 ALA A N 1
ATOM 1668 C CA . ALA A 1 214 ? -10.155 -5.894 20.597 1.00 80.50 214 ALA A CA 1
ATOM 1669 C C . ALA A 1 214 ? -10.904 -7.047 19.903 1.00 80.50 214 ALA A C 1
ATOM 1671 O O . ALA A 1 214 ? -11.624 -6.801 18.935 1.00 80.50 214 ALA A O 1
ATOM 1672 N N . ARG A 1 215 ? -10.818 -8.286 20.415 1.00 79.06 215 ARG A N 1
ATOM 1673 C CA . ARG A 1 215 ? -11.453 -9.483 19.819 1.00 79.06 215 ARG A CA 1
ATOM 1674 C C . ARG A 1 215 ? -12.925 -9.289 19.451 1.00 79.06 215 ARG A C 1
ATOM 1676 O O . ARG A 1 215 ? -13.314 -9.571 18.323 1.00 79.06 215 ARG A O 1
ATOM 1683 N N . LYS A 1 216 ? -13.738 -8.799 20.396 1.00 77.56 216 LYS A N 1
ATOM 1684 C CA . LYS A 1 216 ? -15.184 -8.594 20.187 1.00 77.56 216 LYS A CA 1
ATOM 1685 C C . LYS A 1 216 ? -15.455 -7.540 19.108 1.00 77.56 216 LYS A C 1
ATOM 1687 O O . LYS A 1 216 ? -16.259 -7.772 18.217 1.00 77.56 216 LYS A O 1
ATOM 1692 N N . ALA A 1 217 ? -14.716 -6.430 19.139 1.00 78.62 217 ALA A N 1
ATOM 1693 C CA . ALA A 1 217 ? -14.862 -5.350 18.165 1.00 78.62 217 ALA A CA 1
ATOM 1694 C C . ALA A 1 217 ? -14.451 -5.773 16.744 1.00 78.62 217 ALA A C 1
ATOM 1696 O O . ALA A 1 217 ? -15.082 -5.359 15.777 1.00 78.62 217 ALA A O 1
ATOM 1697 N N . ILE A 1 218 ? -13.416 -6.609 16.608 1.00 76.50 218 ILE A N 1
ATOM 1698 C CA . ILE A 1 218 ? -12.996 -7.154 15.310 1.00 76.50 218 ILE A CA 1
ATOM 1699 C C . ILE A 1 218 ? -14.052 -8.118 14.760 1.00 76.50 218 ILE A C 1
ATOM 1701 O O . ILE A 1 218 ? -14.363 -8.043 13.575 1.00 76.50 218 ILE A O 1
ATOM 1705 N N . ALA A 1 219 ? -14.626 -8.983 15.602 1.00 76.94 219 ALA A N 1
ATOM 1706 C CA . ALA A 1 219 ? -15.686 -9.904 15.188 1.00 76.94 219 ALA A CA 1
ATOM 1707 C C . ALA A 1 219 ? -16.951 -9.158 14.719 1.00 76.94 219 ALA A C 1
ATOM 1709 O O . ALA A 1 219 ? -17.481 -9.472 13.656 1.00 76.94 219 ALA A O 1
ATOM 1710 N N . GLU A 1 220 ? -17.379 -8.127 15.460 1.00 78.94 220 GLU A N 1
ATOM 1711 C CA . GLU A 1 220 ? -18.496 -7.245 15.079 1.00 78.94 220 GLU A CA 1
ATOM 1712 C C . GLU A 1 220 ? -18.265 -6.586 13.706 1.00 78.94 220 GLU A C 1
ATOM 1714 O O . GLU A 1 220 ? -19.147 -6.590 12.847 1.00 78.94 220 GLU A O 1
ATOM 1719 N N . GLU A 1 221 ? -17.067 -6.041 13.468 1.00 79.50 221 GLU A N 1
ATOM 1720 C CA . GLU A 1 221 ? -16.731 -5.394 12.194 1.00 79.50 221 GLU A CA 1
ATOM 1721 C C . GLU A 1 221 ? -16.571 -6.390 11.036 1.00 79.50 221 GLU A C 1
ATOM 1723 O O . GLU A 1 221 ? -16.884 -6.051 9.894 1.00 79.50 221 GLU A O 1
ATOM 1728 N N . PHE A 1 222 ? -16.116 -7.617 11.307 1.00 78.62 222 PHE A N 1
ATOM 1729 C CA . PHE A 1 222 ? -16.026 -8.673 10.298 1.00 78.62 222 PHE A CA 1
ATOM 1730 C C . PHE A 1 222 ? -17.418 -9.061 9.786 1.00 78.62 222 PHE A C 1
ATOM 1732 O O . PHE A 1 222 ? -17.657 -9.004 8.580 1.00 78.62 222 PHE A O 1
ATOM 1739 N N . VAL A 1 223 ? -18.357 -9.343 10.697 1.00 80.31 223 VAL A N 1
ATOM 1740 C CA . VAL A 1 223 ? -19.767 -9.636 10.375 1.00 80.31 223 VAL A CA 1
ATOM 1741 C C . VAL A 1 223 ? -20.397 -8.488 9.585 1.00 80.31 223 VAL A C 1
ATOM 1743 O O . VAL A 1 223 ? -20.990 -8.692 8.529 1.00 80.31 223 VAL A O 1
ATOM 1746 N N . LYS A 1 224 ? -20.192 -7.246 10.036 1.00 78.75 224 LYS A N 1
ATOM 1747 C CA . LYS A 1 224 ? -20.742 -6.049 9.386 1.00 78.75 224 LYS A CA 1
ATOM 1748 C C . LYS A 1 224 ? -20.252 -5.849 7.948 1.00 78.75 224 LYS A C 1
ATOM 1750 O O . LYS A 1 224 ? -21.010 -5.342 7.127 1.00 78.75 224 LYS A O 1
ATOM 1755 N N . LYS A 1 225 ? -18.993 -6.183 7.642 1.00 79.44 225 LYS A N 1
ATOM 1756 C CA . LYS A 1 225 ? -18.403 -5.959 6.308 1.00 79.44 225 LYS A CA 1
ATOM 1757 C C . LYS A 1 225 ? -18.581 -7.130 5.355 1.00 79.44 225 LYS A C 1
ATOM 1759 O O . LYS A 1 225 ? -18.672 -6.897 4.153 1.00 79.44 225 LYS A O 1
ATOM 1764 N N . PHE A 1 226 ? -18.602 -8.353 5.875 1.00 78.12 226 PHE A N 1
ATOM 1765 C CA . PHE A 1 226 ? -18.739 -9.558 5.062 1.00 78.12 226 PHE A CA 1
ATOM 1766 C C . PHE A 1 226 ? -20.171 -10.104 5.009 1.00 78.12 226 PHE A C 1
ATOM 1768 O O . PHE A 1 226 ? -20.409 -11.012 4.223 1.00 78.12 226 PHE A O 1
ATOM 1775 N N . HIS A 1 227 ? -21.123 -9.520 5.752 1.00 73.12 227 HIS A N 1
ATOM 1776 C CA . HIS A 1 227 ? -22.532 -9.945 5.792 1.00 73.12 227 HIS A CA 1
ATOM 1777 C C . HIS A 1 227 ? -22.697 -11.461 6.024 1.00 73.12 227 HIS A C 1
ATOM 1779 O O . HIS A 1 227 ? -23.554 -12.092 5.407 1.00 73.12 227 HIS A O 1
ATOM 1785 N N . VAL A 1 228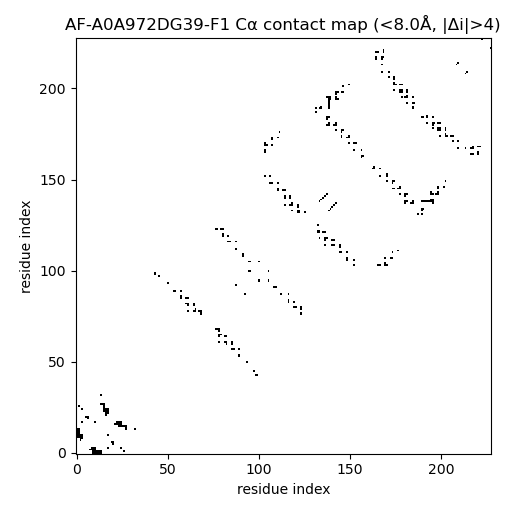 ? -21.849 -12.031 6.887 1.00 55.25 228 VAL A N 1
ATOM 1786 C CA . VAL A 1 228 ? -21.878 -13.446 7.303 1.00 55.25 228 VAL A CA 1
ATOM 1787 C C . VAL A 1 228 ? -22.566 -13.572 8.649 1.00 55.25 228 VAL A C 1
ATOM 1789 O O . VAL A 1 228 ? -22.281 -12.710 9.512 1.00 55.25 228 VAL A O 1
#

Secondary structure (DSSP, 8-state):
-EEETTTTEEE-S--SB-TTT--B-TT--S--PPPSS----------HHHHHHHHHHHHHHHHHHHHHHHHT-SS--HHHHHHHHHHHHHHHHHHHH-TTS-HHHHHHHHHHHHHHHHHHHHHHHS-TT-S-TTHHIIIIIHHHHHHHHHHHHHHHHHH-GGGHHHHHHHHHHHHHHHTHHHHHHHHHTPSP-HHHHHHHHHHHHHHHHHHHHSHHHHHHHHHHHH--

pLDDT: mean 82.5, std 12.83, range [48.62, 96.62]

Foldseek 3Di:
DDADPVVRDDDDDQDQADPVPRDGDPPRPDDPDDPPDPDPDDDDPPPVVVLVVLVVVLVVLLVVLQVVCVVVPPPAPVSQLVSLVSVLCSVLVSQVPPPPHDPLVSLLVCLVSQLVSLVSVLQRVQPPDDPCSDAPSLQPVSLVSLVVSLVVLVVCLVVPVPCNLVSLQSSLVSLVVLLVSLVVCVVSVHPDSVSSVVSNVVSVVVVVVCCVPPVVSNVVVVCVVVVD

Mean predicted aligned error: 12.04 Å

Sequence (228 aa):
MLYCIDCKVRITGNSDRCPLCDKHMPGAYQQNPEPKYPEYIPKVRSNRKVAKAMFISAILLIMLSAGINALTWSGSLWSVIFSAYVLYIWLMGLVTFKTRVHLGIKLVGHAISVSVLMLIMNVFISKTGTLNPVTWSVSYGMPIVFIAFIVAAVIIMIKKKQNRKDFLFYLLCLCVAGFVPFIIVLCFLTEPMLPGLIAAAISYLIIMGLAVFARKAIAEEFVKKFHV

Radius of gyration: 26.58 Å; Cα contacts (8 Å, |Δi|>4): 213; chains: 1; bounding box: 73×47×65 Å